Protein AF-A0A7S0HHD5-F1 (afdb_monomer)

Sequence (197 aa):
RNPGAMACLAFVLGWSPALVPVEAPPLLSSPVFSLATLGADGRTSMNMLTYATPISVRPERLWAISLFRDTQSHANWQRRGTGVLQQLSAEHAPLTSALGGTSSADEGVDKAAACAVLGWEWSEGGECGEEQLLPGCLTYVRLVQQGELIDAGGHEVAICKLERTFGQAEADEPAARGLALSTAELRRAGLITAAGR

Solvent-accessible surface area (backbone atoms only — not comparable to full-atom values): 11476 Å² total; per-residue (Å²): 142,87,86,84,85,80,79,80,79,77,81,77,77,79,83,71,80,82,86,71,93,71,91,73,76,85,90,72,72,39,62,32,29,36,37,26,15,48,41,98,85,69,46,62,37,64,34,53,36,64,53,65,46,82,76,36,77,68,97,54,40,28,32,40,37,58,34,52,62,92,27,47,45,33,58,20,29,77,75,66,39,41,35,37,42,27,33,30,28,54,87,52,60,79,47,46,59,55,27,59,68,60,34,71,70,43,89,94,46,54,52,60,62,52,32,36,78,74,75,48,52,63,39,80,28,71,94,71,40,91,32,50,33,68,72,84,37,47,31,40,33,28,36,38,55,49,84,69,74,39,85,61,79,76,26,33,35,38,39,21,38,59,76,48,78,48,60,50,96,60,46,82,40,77,72,44,64,76,39,51,22,33,48,52,55,36,39,76,70,67,74,33,55,97,90,44,122

Nearest PDB structures (foldseek):
  2r6v-assembly1_A  TM=8.473E-01  e=5.609E-09  Pyrococcus horikoshii OT3
  3e4v-assembly1_B  TM=8.272E-01  e=4.466E-09  Methylobacillus flagellatus KT
  3bnk-assembly1_A  TM=8.325E-01  e=8.846E-09  Methanosarcina acetivorans
  3zoe-assembly1_A  TM=8.425E-01  e=1.655E-08  Thermus thermophilus HB27
  8ct0-assembly4_D  TM=7.556E-01  e=3.174E-09  Kitasatospora aureofaciens

Structure (mmCIF, N/CA/C/O backbone):
data_AF-A0A7S0HHD5-F1
#
_entry.id   AF-A0A7S0HHD5-F1
#
loop_
_atom_site.group_PDB
_atom_site.id
_atom_site.type_symbol
_atom_site.label_atom_id
_atom_site.label_alt_id
_atom_site.label_comp_id
_atom_site.label_asym_id
_atom_site.label_entity_id
_atom_site.label_seq_id
_atom_site.pdbx_PDB_ins_code
_atom_site.Cartn_x
_atom_site.Cartn_y
_atom_site.Cartn_z
_atom_site.occupancy
_atom_site.B_iso_or_equiv
_atom_site.auth_seq_id
_atom_site.auth_comp_id
_atom_site.auth_asym_id
_atom_site.auth_atom_id
_atom_site.pdbx_PDB_model_num
ATOM 1 N N . ARG A 1 1 ? -22.878 17.103 -74.731 1.00 45.09 1 ARG A N 1
ATOM 2 C CA . ARG A 1 1 ? -22.416 17.709 -73.460 1.00 45.09 1 ARG A CA 1
ATOM 3 C C . ARG A 1 1 ? -23.205 17.080 -72.321 1.00 45.09 1 ARG A C 1
ATOM 5 O O . ARG A 1 1 ? -24.357 17.443 -72.166 1.00 45.09 1 ARG A O 1
ATOM 12 N N . ASN A 1 2 ? -22.613 16.131 -71.594 1.00 37.69 2 ASN A N 1
ATOM 13 C CA . ASN A 1 2 ? -22.848 15.971 -70.156 1.00 37.69 2 ASN A CA 1
ATOM 14 C C . ASN A 1 2 ? -21.735 15.085 -69.563 1.00 37.69 2 ASN A C 1
ATOM 16 O O . ASN A 1 2 ? -21.816 13.864 -69.679 1.00 37.69 2 ASN A O 1
ATOM 20 N N . PRO A 1 3 ? -20.648 15.662 -69.021 1.00 43.84 3 PRO A N 1
ATOM 21 C CA . PRO A 1 3 ? -19.682 14.919 -68.229 1.00 43.84 3 PRO A CA 1
ATOM 22 C C . PRO A 1 3 ? -19.934 15.152 -66.731 1.00 43.84 3 PRO A C 1
ATOM 24 O O . PRO A 1 3 ? -20.229 16.270 -66.320 1.00 43.84 3 PRO A O 1
ATOM 27 N N . GLY A 1 4 ? -19.737 14.118 -65.913 1.00 43.12 4 GLY A N 1
ATOM 28 C CA . GLY A 1 4 ? -19.392 14.314 -64.502 1.00 43.12 4 GLY A CA 1
ATOM 29 C C . GLY A 1 4 ? -20.442 13.905 -63.473 1.00 43.12 4 GLY A C 1
ATOM 30 O O . GLY A 1 4 ? -20.892 14.734 -62.694 1.00 43.12 4 GLY A O 1
ATOM 31 N N . ALA A 1 5 ? -20.737 12.609 -63.382 1.00 43.84 5 ALA A N 1
ATOM 32 C CA . ALA A 1 5 ? -21.000 11.993 -62.083 1.00 43.84 5 ALA A CA 1
ATOM 33 C C . ALA A 1 5 ? -19.743 11.193 -61.715 1.00 43.84 5 ALA A C 1
ATOM 35 O O . ALA A 1 5 ? -19.558 10.055 -62.142 1.00 43.84 5 ALA A O 1
ATOM 36 N N . MET A 1 6 ? -18.819 11.850 -61.015 1.00 45.78 6 MET A N 1
ATOM 37 C CA . MET A 1 6 ? -17.606 11.233 -60.487 1.00 45.78 6 MET A CA 1
ATOM 38 C C . MET A 1 6 ? -18.010 10.437 -59.241 1.00 45.78 6 MET A C 1
ATOM 40 O O . MET A 1 6 ? -18.272 11.009 -58.185 1.00 45.78 6 MET A O 1
ATOM 44 N N . ALA A 1 7 ? -18.129 9.117 -59.374 1.00 48.84 7 ALA A N 1
ATOM 45 C CA . ALA A 1 7 ? -18.298 8.235 -58.230 1.00 48.84 7 ALA A CA 1
ATOM 46 C C . ALA A 1 7 ? -16.950 8.119 -57.504 1.00 48.84 7 ALA A C 1
ATOM 48 O O . ALA A 1 7 ? -16.046 7.417 -57.956 1.00 48.84 7 ALA A O 1
ATOM 49 N N . CYS A 1 8 ? -16.808 8.823 -56.380 1.00 43.59 8 CYS A N 1
ATOM 50 C CA . CYS A 1 8 ? -15.772 8.534 -55.395 1.00 43.59 8 CYS A CA 1
ATOM 51 C C . CYS A 1 8 ? -16.062 7.161 -54.775 1.00 43.59 8 CYS A C 1
ATOM 53 O O . CYS A 1 8 ? -16.833 7.056 -53.823 1.00 43.59 8 CYS A O 1
ATOM 55 N N . LEU A 1 9 ? -15.446 6.102 -55.308 1.00 46.75 9 LEU A N 1
ATOM 56 C CA . LEU A 1 9 ? -15.301 4.850 -54.571 1.00 46.75 9 LEU A CA 1
ATOM 57 C C . LEU A 1 9 ? -14.240 5.063 -53.487 1.00 46.75 9 LEU A C 1
ATOM 59 O O . LEU A 1 9 ? -13.040 4.946 -53.730 1.00 46.75 9 LEU A O 1
ATOM 63 N N . ALA A 1 10 ? -14.689 5.388 -52.278 1.00 53.78 10 ALA A N 1
ATOM 64 C CA . ALA A 1 10 ? -13.870 5.225 -51.091 1.00 53.78 10 ALA A CA 1
ATOM 65 C C . ALA A 1 10 ? -13.734 3.719 -50.817 1.00 53.78 10 ALA A C 1
ATOM 67 O O . ALA A 1 10 ? -14.681 3.068 -50.375 1.00 53.78 10 ALA A O 1
ATOM 68 N N . PHE A 1 11 ? -12.561 3.156 -51.106 1.00 48.22 11 PHE A N 1
ATOM 69 C CA . PHE A 1 11 ? -12.176 1.840 -50.606 1.00 48.22 11 PHE A CA 1
ATOM 70 C C . PHE A 1 11 ? -12.026 1.938 -49.085 1.00 48.22 11 PHE A C 1
ATOM 72 O O . PHE A 1 11 ? -10.988 2.350 -48.571 1.00 48.22 11 PHE A O 1
ATOM 79 N N . VAL A 1 12 ? -13.074 1.563 -48.353 1.00 58.75 12 VAL A N 1
ATOM 80 C CA . VAL A 1 12 ? -12.949 1.217 -46.938 1.00 58.75 12 VAL A CA 1
ATOM 81 C C . VAL A 1 12 ? -12.287 -0.156 -46.907 1.00 58.75 12 VAL A C 1
ATOM 83 O O . VAL A 1 12 ? -12.956 -1.185 -46.983 1.00 58.75 12 VAL A O 1
ATOM 86 N N . LEU A 1 13 ? -10.953 -0.180 -46.887 1.00 56.44 13 LEU A N 1
ATOM 87 C CA . LEU A 1 13 ? -10.211 -1.392 -46.560 1.00 56.44 13 LEU A CA 1
ATOM 88 C C . LEU A 1 13 ? -10.604 -1.770 -45.131 1.00 56.44 13 LEU A C 1
ATOM 90 O O . LEU A 1 13 ? -10.219 -1.102 -44.173 1.00 56.44 13 LEU A O 1
ATOM 94 N N . GLY A 1 14 ? -11.455 -2.791 -45.020 1.00 55.72 14 GLY A N 1
ATOM 95 C CA . GLY A 1 14 ? -11.954 -3.314 -43.758 1.00 55.72 14 GLY A CA 1
ATOM 96 C C . GLY A 1 14 ? -10.789 -3.763 -42.892 1.00 55.72 14 GLY A C 1
ATOM 97 O O . GLY A 1 14 ? -10.195 -4.815 -43.121 1.00 55.72 14 GLY A O 1
ATOM 98 N N . TRP A 1 15 ? -10.448 -2.948 -41.901 1.00 62.56 15 TRP A N 1
ATOM 99 C CA . TRP A 1 15 ? -9.501 -3.324 -40.871 1.00 62.56 15 TRP A CA 1
ATOM 100 C C . TRP A 1 15 ? -10.227 -4.261 -39.903 1.00 62.56 15 TRP A C 1
ATOM 102 O O . TRP A 1 15 ? -10.866 -3.823 -38.952 1.00 62.56 15 TRP A O 1
ATOM 112 N N . SER A 1 16 ? -10.193 -5.562 -40.187 1.00 63.06 16 SER A N 1
ATOM 113 C CA . SER A 1 16 ? -10.541 -6.588 -39.204 1.00 63.06 16 SER A CA 1
ATOM 114 C C . SER A 1 16 ? -9.245 -7.081 -38.572 1.00 63.06 16 SER A C 1
ATOM 116 O O . SER A 1 16 ? -8.527 -7.851 -39.214 1.00 63.06 16 SER A O 1
ATOM 118 N N . PRO A 1 17 ? -8.892 -6.646 -37.349 1.00 77.94 17 PRO A N 1
ATOM 119 C CA . PRO A 1 17 ? -7.767 -7.246 -36.656 1.00 77.94 17 PRO A CA 1
ATOM 120 C C . PRO A 1 17 ? -8.113 -8.711 -36.372 1.00 77.94 17 PRO A C 1
ATOM 122 O O . PRO A 1 17 ? -9.102 -9.009 -35.701 1.00 77.94 17 PRO A O 1
ATOM 125 N N . ALA A 1 18 ? -7.316 -9.632 -36.913 1.00 84.12 18 ALA A N 1
ATOM 126 C CA . ALA A 1 18 ? -7.383 -11.031 -36.523 1.00 84.12 18 ALA A CA 1
ATOM 127 C C . ALA A 1 18 ? -6.985 -11.122 -35.043 1.00 84.12 18 ALA A C 1
ATOM 129 O O . ALA A 1 18 ? -5.830 -10.889 -34.689 1.00 84.12 18 ALA A O 1
ATOM 130 N N . LEU A 1 19 ? -7.959 -11.394 -34.175 1.00 88.56 19 LEU A N 1
ATOM 131 C CA . LEU A 1 19 ? -7.712 -11.597 -32.753 1.00 88.56 19 LEU A CA 1
ATOM 132 C C . LEU A 1 19 ? -7.035 -12.957 -32.574 1.00 88.56 19 LEU A C 1
ATOM 134 O O . LEU A 1 19 ? -7.589 -13.983 -32.968 1.00 88.56 19 LEU A O 1
ATOM 138 N N . VAL A 1 20 ? -5.840 -12.956 -31.990 1.00 89.44 20 VAL A N 1
ATOM 139 C CA . VAL A 1 20 ? -5.106 -14.177 -31.646 1.00 89.44 20 VAL A CA 1
ATOM 140 C C . VAL A 1 20 ? -5.121 -14.367 -30.129 1.00 89.44 20 VAL A C 1
ATOM 142 O O . VA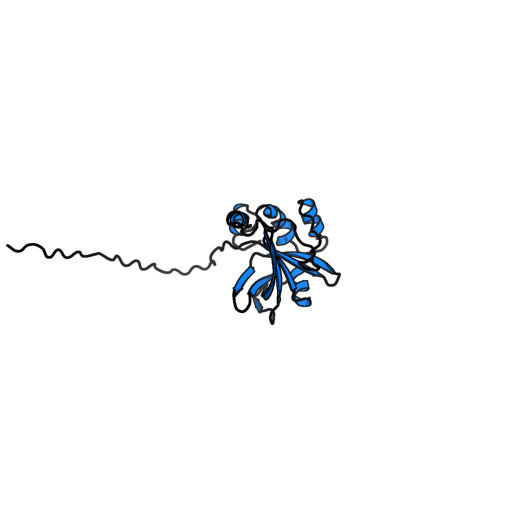L A 1 20 ? -4.976 -13.381 -29.401 1.00 89.44 20 VAL A O 1
ATOM 145 N N . PRO A 1 21 ? -5.302 -15.601 -29.627 1.00 88.19 21 PRO A N 1
ATOM 146 C CA . PRO A 1 21 ? -5.147 -15.878 -28.207 1.00 88.19 21 PRO A CA 1
ATOM 147 C C . PRO A 1 21 ? -3.733 -15.526 -27.739 1.00 88.19 21 PRO A C 1
ATOM 149 O O . PRO A 1 21 ? -2.750 -15.862 -28.400 1.00 88.19 21 PRO A O 1
ATOM 152 N N . VAL A 1 22 ? -3.640 -14.872 -26.585 1.00 88.50 22 VAL A N 1
ATOM 153 C CA . VAL A 1 22 ? -2.384 -14.642 -25.868 1.00 88.50 22 VAL A CA 1
ATOM 154 C C . VAL A 1 22 ? -2.527 -15.228 -24.469 1.00 88.50 22 VAL A C 1
ATOM 156 O O . VAL A 1 22 ? -3.545 -15.019 -23.815 1.00 88.50 22 VAL A O 1
ATOM 159 N N . GLU A 1 23 ? -1.532 -15.994 -24.025 1.00 85.00 23 GLU A N 1
ATOM 160 C CA . GLU A 1 23 ? -1.549 -16.612 -22.690 1.00 85.00 23 GLU A CA 1
ATOM 161 C C . GLU A 1 23 ? -1.117 -15.632 -21.595 1.00 85.00 23 GLU A C 1
ATOM 163 O O . GLU A 1 23 ? -1.611 -15.687 -20.471 1.00 85.00 23 GLU A O 1
ATOM 168 N N . ALA A 1 24 ? -0.196 -14.719 -21.917 1.00 84.19 24 ALA A N 1
ATOM 169 C CA . ALA A 1 24 ? 0.330 -13.770 -20.949 1.00 84.19 24 ALA A CA 1
ATOM 170 C C . ALA A 1 24 ? -0.670 -12.625 -20.699 1.00 84.19 24 ALA A C 1
ATOM 172 O O . ALA A 1 24 ? -1.140 -12.006 -21.661 1.00 84.19 24 ALA A O 1
ATOM 173 N N . PRO A 1 25 ? -0.964 -12.286 -19.429 1.00 84.19 25 PRO A N 1
ATOM 174 C CA . PRO A 1 25 ? -1.767 -11.114 -19.118 1.00 84.19 25 PRO A CA 1
ATOM 175 C C . PRO A 1 25 ? -1.039 -9.829 -19.550 1.00 84.19 25 PRO A C 1
ATOM 177 O O . PRO A 1 25 ? 0.195 -9.795 -19.614 1.00 84.19 25 PRO A O 1
ATOM 180 N N . PRO A 1 26 ? -1.777 -8.741 -19.827 1.00 87.00 26 PRO A N 1
ATOM 181 C CA . PRO A 1 26 ? -1.163 -7.471 -20.183 1.00 87.00 26 PRO A CA 1
ATOM 182 C C . PRO A 1 26 ? -0.312 -6.929 -19.028 1.00 87.00 26 PRO A C 1
ATOM 184 O O . PRO A 1 26 ? -0.719 -6.941 -17.865 1.00 87.00 26 PRO A O 1
ATOM 187 N N . LEU A 1 27 ? 0.861 -6.384 -19.356 1.00 87.25 27 LEU A N 1
ATOM 188 C CA . LEU A 1 27 ? 1.712 -5.711 -18.379 1.00 87.25 27 LEU A CA 1
ATOM 189 C C . LEU A 1 27 ? 1.137 -4.335 -18.035 1.00 87.25 27 LEU A C 1
ATOM 191 O O . LEU A 1 27 ? 1.267 -3.380 -18.799 1.00 87.25 27 LEU A O 1
ATOM 195 N N . LEU A 1 28 ? 0.531 -4.226 -16.855 1.00 87.94 28 LEU A N 1
ATOM 196 C CA . LEU A 1 28 ? -0.021 -2.970 -16.349 1.00 87.94 28 LEU A CA 1
ATOM 197 C C . LEU A 1 28 ? 1.071 -2.066 -15.765 1.00 87.94 28 LEU A C 1
ATOM 199 O O . LEU A 1 28 ? 2.088 -2.551 -15.260 1.00 87.94 28 LEU A O 1
ATOM 203 N N . SER A 1 29 ? 0.848 -0.752 -15.833 1.00 91.56 29 SER A N 1
ATOM 204 C CA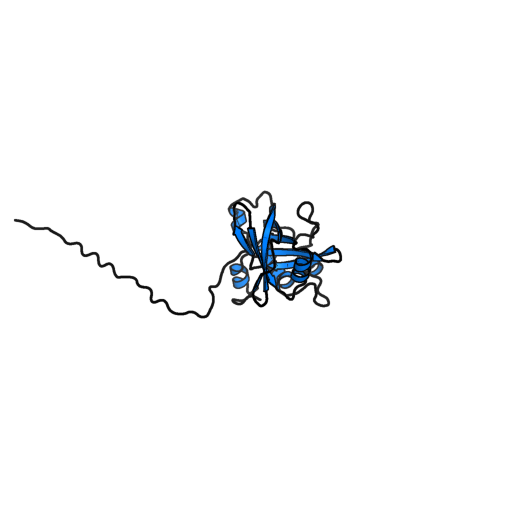 . SER A 1 29 ? 1.631 0.267 -15.127 1.00 91.56 29 SER A CA 1
ATOM 205 C C . SER A 1 29 ? 0.768 0.902 -14.040 1.00 91.56 29 SER A C 1
ATOM 207 O O . SER A 1 29 ? 0.132 1.930 -14.261 1.00 91.56 29 SER A O 1
ATOM 209 N N . SER A 1 30 ? 0.731 0.261 -12.877 1.00 92.25 30 SER A N 1
ATOM 210 C CA . SER A 1 30 ? 0.001 0.742 -11.701 1.00 92.25 30 SER A CA 1
ATOM 211 C C . SER A 1 30 ? 0.892 1.599 -10.795 1.00 92.25 30 SER A C 1
ATOM 213 O O . SER A 1 30 ? 2.099 1.319 -10.730 1.00 92.25 30 SER A O 1
ATOM 215 N N . PRO A 1 31 ? 0.321 2.585 -10.073 1.00 94.00 31 PRO A N 1
ATOM 216 C CA . PRO A 1 31 ? 0.998 3.240 -8.960 1.00 94.00 31 PRO A CA 1
ATOM 217 C C . PRO A 1 31 ? 1.402 2.229 -7.885 1.00 94.00 31 PRO A C 1
ATOM 219 O O . PRO A 1 31 ? 0.759 1.190 -7.714 1.00 94.00 31 PRO A O 1
ATOM 222 N N . VAL A 1 32 ? 2.471 2.546 -7.168 1.00 95.94 32 VAL A N 1
ATOM 223 C CA . VAL A 1 32 ? 3.022 1.720 -6.099 1.00 95.94 32 VAL A CA 1
ATOM 224 C C . VAL A 1 32 ? 2.702 2.360 -4.754 1.00 95.94 32 VAL A C 1
ATOM 226 O O . VAL A 1 32 ? 2.858 3.566 -4.566 1.00 95.94 32 VAL A O 1
ATOM 229 N N . PHE A 1 33 ? 2.256 1.539 -3.814 1.00 97.44 33 PHE A N 1
ATOM 230 C CA . PHE A 1 33 ? 1.872 1.964 -2.479 1.00 97.44 33 PHE A CA 1
ATOM 231 C C . PHE A 1 33 ? 2.671 1.212 -1.415 1.00 97.44 33 PHE A C 1
ATOM 233 O O . PHE A 1 33 ? 3.182 0.124 -1.662 1.00 97.44 33 PHE A O 1
ATOM 240 N N . SER A 1 34 ? 2.728 1.767 -0.210 1.00 97.69 34 SER A N 1
ATOM 241 C CA . SER A 1 34 ? 3.007 1.033 1.023 1.00 97.69 34 SER A CA 1
ATOM 242 C C . SER A 1 34 ? 1.715 0.919 1.831 1.00 97.69 34 SER A C 1
ATOM 244 O O . SER A 1 34 ? 0.966 1.887 1.929 1.00 97.69 34 SER A O 1
ATOM 246 N N . LEU A 1 35 ? 1.432 -0.240 2.416 1.00 98.31 35 LEU A N 1
ATOM 247 C CA . LEU A 1 35 ? 0.300 -0.449 3.311 1.00 98.31 35 LEU A CA 1
ATOM 248 C C . LEU A 1 35 ? 0.800 -0.578 4.749 1.00 98.31 35 LEU A C 1
ATOM 250 O O . LEU A 1 35 ? 1.386 -1.601 5.100 1.00 98.31 35 LEU A O 1
ATOM 254 N N . ALA A 1 36 ? 0.538 0.434 5.574 1.00 98.31 36 ALA A N 1
ATOM 255 C CA . ALA A 1 36 ? 0.783 0.385 7.008 1.00 98.31 36 ALA A CA 1
ATOM 256 C C . ALA A 1 36 ? -0.398 -0.275 7.731 1.00 98.31 36 ALA A C 1
ATOM 258 O O . ALA A 1 36 ? -1.560 0.061 7.496 1.00 98.31 36 ALA A O 1
ATOM 259 N N . THR A 1 37 ? -0.091 -1.225 8.610 1.00 9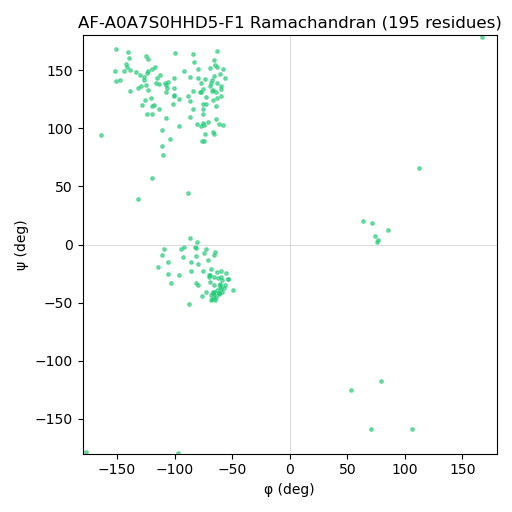8.19 37 THR A N 1
ATOM 260 C CA . THR A 1 37 ? -1.069 -1.987 9.399 1.00 98.19 37 THR A CA 1
ATOM 261 C C . THR A 1 37 ? -0.575 -2.162 10.828 1.00 98.19 37 THR A C 1
ATOM 263 O O . THR A 1 37 ? 0.633 -2.259 11.054 1.00 98.19 37 THR A O 1
ATOM 266 N N . LEU A 1 38 ? -1.499 -2.260 11.785 1.00 97.38 38 LEU A N 1
ATOM 267 C CA . LEU A 1 38 ? -1.157 -2.362 13.202 1.00 97.38 38 LEU A CA 1
ATOM 268 C C . LEU A 1 38 ? -1.239 -3.796 13.738 1.00 97.38 38 LEU A C 1
ATOM 270 O O . LEU A 1 38 ? -2.277 -4.460 13.627 1.00 97.38 38 LEU A O 1
ATOM 274 N N . GLY A 1 39 ? -0.153 -4.237 14.372 1.00 95.06 39 GLY A N 1
ATOM 275 C CA . GLY A 1 39 ? 0.005 -5.485 15.115 1.00 95.06 39 GLY A CA 1
ATOM 276 C C . GLY A 1 39 ? -0.899 -5.609 16.346 1.00 95.06 39 GLY A C 1
ATOM 277 O O . GLY A 1 39 ? -1.519 -4.644 16.798 1.00 95.06 39 GLY A O 1
ATOM 278 N N . ALA A 1 40 ? -1.009 -6.824 16.895 1.00 92.75 40 ALA A N 1
ATOM 279 C CA . ALA A 1 40 ? -1.698 -7.047 18.175 1.00 92.75 40 ALA A CA 1
ATOM 280 C C . ALA A 1 40 ? -0.891 -6.463 19.345 1.00 92.75 40 ALA A C 1
ATOM 282 O O . ALA A 1 40 ? -1.453 -6.077 20.361 1.00 92.75 40 ALA A O 1
ATOM 283 N N . ASP A 1 41 ? 0.420 -6.373 19.154 1.00 92.88 41 ASP A N 1
ATOM 284 C CA . ASP A 1 41 ? 1.404 -5.743 20.027 1.00 92.88 41 ASP A CA 1
ATOM 285 C C . ASP A 1 41 ? 1.467 -4.212 19.870 1.00 92.88 41 ASP A C 1
ATOM 287 O O . ASP A 1 41 ? 2.303 -3.570 20.499 1.00 92.88 41 ASP A O 1
ATOM 291 N N . GLY A 1 42 ? 0.618 -3.623 19.020 1.00 93.69 42 GLY A N 1
ATOM 292 C CA . GLY A 1 42 ? 0.629 -2.189 18.730 1.00 93.69 42 GLY A CA 1
ATOM 293 C C . GLY A 1 42 ? 1.796 -1.735 17.849 1.00 93.69 42 GLY A C 1
ATOM 294 O O . GLY A 1 42 ? 1.960 -0.536 17.648 1.00 93.69 42 GLY A O 1
ATOM 295 N N . ARG A 1 43 ? 2.605 -2.651 17.298 1.00 95.19 43 ARG A N 1
ATOM 296 C CA . ARG A 1 43 ? 3.690 -2.289 16.377 1.00 95.19 43 ARG A CA 1
ATOM 297 C C . ARG A 1 43 ? 3.185 -2.208 14.945 1.00 95.19 43 ARG A C 1
ATOM 299 O O . ARG A 1 43 ? 2.336 -2.990 14.517 1.00 95.19 43 ARG A O 1
ATOM 306 N N . THR A 1 44 ? 3.727 -1.264 14.186 1.00 97.44 44 THR A N 1
ATOM 307 C CA . THR A 1 44 ? 3.383 -1.105 12.770 1.00 97.44 44 THR A CA 1
ATOM 308 C C . THR A 1 44 ? 4.135 -2.121 11.916 1.00 97.44 44 THR A C 1
ATOM 310 O O . THR A 1 44 ? 5.299 -2.419 12.163 1.00 97.44 44 THR A O 1
ATOM 313 N N . SER A 1 45 ? 3.477 -2.635 10.880 1.00 96.62 45 SER A N 1
ATOM 314 C CA . SER A 1 45 ? 4.111 -3.369 9.783 1.00 96.62 45 SER A CA 1
ATOM 315 C C . SER A 1 45 ? 3.716 -2.739 8.451 1.00 96.62 45 SER A C 1
ATOM 317 O O . SER A 1 45 ? 2.559 -2.339 8.278 1.00 96.62 45 SER A O 1
ATOM 319 N N . MET A 1 46 ? 4.669 -2.669 7.517 1.00 96.62 46 MET A N 1
ATOM 320 C CA . MET A 1 46 ? 4.480 -2.100 6.184 1.00 96.62 46 MET A CA 1
ATOM 321 C C . MET A 1 46 ? 4.852 -3.086 5.080 1.00 96.62 46 MET A C 1
ATOM 323 O O . MET A 1 46 ? 5.910 -3.720 5.134 1.00 96.62 46 MET A O 1
ATOM 327 N N . ASN A 1 47 ? 4.019 -3.139 4.042 1.00 95.44 47 ASN A N 1
ATOM 328 C CA . ASN A 1 47 ? 4.274 -3.897 2.819 1.00 95.44 47 ASN A CA 1
ATOM 329 C C . ASN A 1 47 ? 4.067 -3.047 1.572 1.00 95.44 47 ASN A C 1
ATOM 331 O O . ASN A 1 47 ? 3.147 -2.236 1.512 1.00 95.44 47 ASN A O 1
ATOM 335 N N . MET A 1 48 ? 4.874 -3.303 0.547 1.00 95.12 48 MET A N 1
ATOM 336 C CA . MET A 1 48 ? 4.640 -2.769 -0.789 1.00 95.12 48 MET A CA 1
ATOM 337 C C . MET A 1 48 ? 3.363 -3.370 -1.388 1.00 95.12 48 MET A C 1
ATOM 339 O O . MET A 1 48 ? 3.196 -4.588 -1.389 1.00 95.12 48 MET A O 1
ATOM 343 N N . LEU A 1 49 ? 2.502 -2.531 -1.959 1.00 94.69 49 LEU A N 1
ATOM 344 C CA . LEU A 1 49 ? 1.287 -2.928 -2.657 1.00 94.69 49 LEU A CA 1
ATOM 345 C C . LEU A 1 49 ? 1.260 -2.338 -4.068 1.00 94.69 49 LEU A C 1
ATOM 347 O O . LEU A 1 49 ? 1.342 -1.127 -4.257 1.00 94.69 49 LEU A O 1
ATOM 351 N N . THR A 1 50 ? 1.105 -3.199 -5.068 1.00 93.62 50 THR A N 1
ATOM 352 C CA . THR A 1 50 ? 0.966 -2.810 -6.487 1.00 93.62 50 THR A CA 1
ATOM 353 C C . THR A 1 50 ? -0.436 -3.085 -7.034 1.00 93.62 50 THR A C 1
ATOM 355 O O . THR A 1 50 ? -0.786 -2.645 -8.130 1.00 93.62 50 THR A O 1
ATOM 358 N N . TYR A 1 51 ? -1.257 -3.786 -6.250 1.00 94.19 51 TYR A N 1
ATOM 359 C CA . TYR A 1 51 ? -2.652 -4.100 -6.531 1.00 94.19 51 TYR A CA 1
ATOM 360 C C . TYR A 1 51 ? -3.547 -3.314 -5.572 1.00 94.19 51 TYR A C 1
ATOM 362 O O . TYR A 1 51 ? -4.054 -3.838 -4.581 1.00 94.19 51 TYR A O 1
ATOM 370 N N . ALA A 1 52 ? -3.700 -2.028 -5.874 1.00 96.38 52 ALA A N 1
ATOM 371 C CA . ALA A 1 52 ? -4.624 -1.123 -5.209 1.00 96.38 52 ALA A CA 1
ATOM 372 C C . ALA A 1 52 ? -5.281 -0.229 -6.261 1.00 96.38 52 ALA A C 1
ATOM 374 O O . ALA A 1 52 ? -4.595 0.325 -7.122 1.00 96.38 52 ALA A O 1
ATOM 375 N N . THR A 1 53 ? -6.605 -0.096 -6.219 1.00 95.88 53 THR A N 1
ATOM 376 C CA . THR A 1 53 ? -7.327 0.722 -7.196 1.00 95.88 53 THR A CA 1
ATOM 377 C C . THR A 1 53 ? -8.614 1.310 -6.614 1.00 95.88 53 THR A C 1
ATOM 379 O O . THR A 1 53 ? -9.310 0.620 -5.862 1.00 95.88 53 THR A O 1
ATOM 382 N N . PRO A 1 54 ? -8.967 2.567 -6.938 1.00 95.31 54 PRO A N 1
ATOM 383 C CA . PRO A 1 54 ? -10.296 3.088 -6.652 1.00 95.31 54 PRO A CA 1
ATOM 384 C C . PRO A 1 54 ? -11.337 2.365 -7.520 1.00 95.31 54 PRO A C 1
ATOM 386 O O . PRO A 1 54 ? -11.175 2.255 -8.732 1.00 95.31 54 PRO A O 1
ATOM 389 N N . ILE A 1 55 ? -12.431 1.908 -6.912 1.00 96.12 55 ILE A N 1
ATOM 390 C CA . ILE A 1 55 ? -13.516 1.188 -7.609 1.00 96.12 55 ILE A CA 1
ATOM 391 C C . ILE A 1 55 ? -14.839 1.960 -7.616 1.00 96.12 55 ILE A C 1
ATOM 393 O O . ILE A 1 55 ? -15.714 1.683 -8.430 1.00 96.12 55 ILE A O 1
ATOM 397 N N . SER A 1 56 ? -14.998 2.937 -6.720 1.00 95.12 56 SER A N 1
ATOM 398 C CA . SER A 1 56 ? -16.162 3.823 -6.686 1.00 95.12 56 SER A CA 1
ATOM 399 C C . SER A 1 56 ? -15.764 5.205 -6.191 1.00 95.12 56 SER A C 1
ATOM 401 O O . SER A 1 56 ? -14.963 5.338 -5.267 1.00 95.12 56 SER A O 1
ATOM 403 N N . VAL A 1 57 ? -16.356 6.239 -6.791 1.00 89.81 57 VAL A N 1
ATOM 404 C CA . VAL A 1 57 ? -16.184 7.639 -6.373 1.00 89.81 57 VAL A CA 1
ATOM 405 C C . VAL A 1 57 ? -17.404 8.137 -5.589 1.00 89.81 57 VAL A C 1
ATOM 407 O O . VAL A 1 57 ? -17.250 8.961 -4.686 1.00 89.81 57 VAL A O 1
ATOM 410 N N . ARG A 1 58 ? -18.615 7.659 -5.924 1.00 86.75 58 ARG A N 1
ATOM 411 C CA . ARG A 1 58 ? -19.897 8.015 -5.285 1.00 86.75 58 ARG A CA 1
ATOM 412 C C . ARG A 1 58 ? -20.900 6.850 -5.396 1.00 86.75 58 ARG A C 1
ATOM 414 O O . ARG A 1 58 ? -20.859 6.155 -6.407 1.00 86.75 58 ARG A O 1
ATOM 421 N N . PRO A 1 59 ? -21.833 6.672 -4.437 1.00 85.38 59 PRO A N 1
ATOM 422 C CA . PRO A 1 59 ? -22.024 7.486 -3.228 1.00 85.38 59 PRO A CA 1
ATOM 423 C C . PRO A 1 59 ? -20.903 7.297 -2.201 1.00 85.38 59 PRO A C 1
ATOM 425 O O . PRO A 1 59 ? -20.563 8.239 -1.491 1.00 85.38 59 PRO A O 1
ATOM 428 N N . GLU A 1 60 ? -20.265 6.129 -2.195 1.00 91.00 60 GLU A N 1
ATOM 429 C CA . GLU A 1 60 ? -19.116 5.835 -1.347 1.00 91.00 60 GLU A CA 1
ATOM 430 C C . GLU A 1 60 ? -17.825 5.828 -2.162 1.00 91.00 60 GLU A C 1
ATOM 432 O O . GLU A 1 60 ? -17.782 5.322 -3.287 1.00 91.00 60 GLU A O 1
ATOM 437 N N . ARG A 1 61 ? -16.765 6.393 -1.579 1.00 95.56 61 ARG A N 1
ATOM 438 C CA . ARG A 1 61 ? -15.410 6.286 -2.118 1.00 95.56 61 ARG A CA 1
ATOM 439 C C . ARG A 1 61 ? -14.849 4.936 -1.702 1.00 95.56 61 ARG A C 1
ATOM 441 O O . ARG A 1 61 ? -14.494 4.763 -0.537 1.00 95.56 61 ARG A O 1
ATOM 448 N N . LEU A 1 62 ? -14.810 3.995 -2.637 1.00 97.81 62 LEU A N 1
ATOM 449 C CA . LEU A 1 62 ? -14.355 2.634 -2.385 1.00 97.81 62 LEU A CA 1
ATOM 450 C C . LEU A 1 62 ? -13.048 2.356 -3.113 1.00 97.81 62 LEU A C 1
ATOM 452 O O . LEU A 1 62 ? -12.831 2.816 -4.236 1.00 97.81 62 LEU A O 1
ATOM 456 N N . TRP A 1 63 ? -12.218 1.550 -2.472 1.00 98.06 63 TRP A N 1
ATOM 457 C CA . TRP A 1 63 ? -10.974 1.013 -2.996 1.00 98.06 63 TRP A CA 1
ATOM 458 C C . TRP A 1 63 ? -11.002 -0.507 -2.919 1.00 98.06 63 TRP A C 1
ATOM 460 O O . TRP A 1 63 ? -11.586 -1.069 -1.999 1.00 98.06 63 TRP A O 1
ATOM 470 N N . ALA A 1 64 ? -10.347 -1.161 -3.868 1.00 98.19 64 ALA A N 1
ATOM 471 C CA . ALA A 1 64 ? -9.979 -2.562 -3.759 1.00 98.19 64 ALA A CA 1
ATOM 472 C C . ALA A 1 64 ? -8.469 -2.647 -3.543 1.00 98.19 64 ALA A C 1
ATOM 474 O O . ALA A 1 64 ? -7.705 -2.009 -4.274 1.00 98.19 64 ALA A O 1
ATOM 475 N N . ILE A 1 65 ? -8.050 -3.430 -2.553 1.00 98.31 65 ILE A N 1
ATOM 476 C CA . ILE A 1 65 ? -6.642 -3.741 -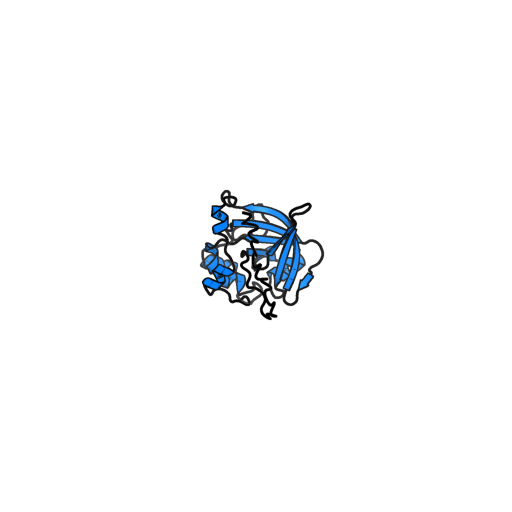2.300 1.00 98.31 65 ILE A CA 1
ATOM 477 C C . ILE A 1 65 ? -6.452 -5.254 -2.238 1.00 98.31 65 ILE A C 1
ATOM 479 O O . ILE A 1 65 ? -7.320 -5.972 -1.747 1.00 98.31 65 ILE A O 1
ATOM 483 N N . SER A 1 66 ? -5.320 -5.736 -2.737 1.00 96.88 66 SER A N 1
ATOM 484 C CA . SER A 1 66 ? -4.934 -7.143 -2.637 1.00 96.88 66 SER A CA 1
ATOM 485 C C . SER A 1 66 ? -3.932 -7.340 -1.508 1.00 96.88 66 SER A C 1
ATOM 487 O O . SER A 1 66 ? -2.966 -6.590 -1.410 1.00 96.88 66 SER A O 1
ATOM 489 N N . LEU A 1 67 ? -4.121 -8.365 -0.686 1.00 97.00 67 LEU A N 1
ATOM 490 C CA . LEU A 1 67 ? -3.289 -8.694 0.467 1.00 97.00 67 LEU A CA 1
ATOM 491 C C . LEU A 1 67 ? -2.664 -10.070 0.247 1.00 97.00 67 LEU A C 1
ATOM 493 O O . LEU A 1 67 ? -3.386 -11.049 0.080 1.00 97.00 67 LEU A O 1
ATOM 497 N N . PHE A 1 68 ? -1.333 -10.154 0.223 1.00 94.44 68 PHE A N 1
ATOM 498 C CA . PHE A 1 68 ? -0.644 -11.442 0.108 1.00 94.44 68 PHE A CA 1
ATOM 499 C C . PHE A 1 68 ? -0.751 -12.207 1.431 1.00 94.44 68 PHE A C 1
ATOM 501 O O . PHE A 1 68 ? -0.416 -11.650 2.481 1.00 94.44 68 PHE A O 1
ATOM 508 N N . ARG A 1 69 ? -1.230 -13.457 1.374 1.00 93.56 69 ARG A N 1
ATOM 509 C CA . ARG A 1 69 ? -1.611 -14.248 2.559 1.00 93.56 69 ARG A CA 1
ATOM 510 C C . ARG A 1 69 ? -0.446 -14.479 3.525 1.00 93.56 69 ARG A C 1
ATOM 512 O O . ARG A 1 69 ? -0.625 -14.389 4.734 1.00 93.56 69 ARG A O 1
ATOM 519 N N . ASP A 1 70 ? 0.762 -14.675 3.007 1.00 91.19 70 ASP A N 1
ATOM 520 C CA . ASP A 1 70 ? 1.935 -15.007 3.826 1.00 91.19 70 ASP A CA 1
ATOM 521 C C . ASP A 1 70 ? 2.661 -13.754 4.339 1.00 91.19 70 ASP A C 1
ATOM 523 O O . ASP A 1 70 ? 3.885 -13.637 4.283 1.00 91.19 70 ASP A O 1
ATOM 527 N N . THR A 1 71 ? 1.905 -12.762 4.822 1.00 94.06 71 THR A N 1
ATOM 528 C CA . THR A 1 71 ? 2.481 -11.507 5.316 1.00 94.06 71 THR A CA 1
ATOM 529 C C . THR A 1 71 ? 1.916 -11.058 6.652 1.00 94.06 71 THR A C 1
ATOM 531 O O . THR A 1 71 ? 0.733 -11.219 6.948 1.00 94.06 71 THR A O 1
ATOM 534 N N . GLN A 1 72 ? 2.752 -10.378 7.444 1.00 96.00 72 GLN A N 1
ATOM 535 C CA . GLN A 1 72 ? 2.302 -9.756 8.690 1.00 96.00 72 GLN A CA 1
ATOM 536 C C . GLN A 1 72 ? 1.203 -8.707 8.453 1.00 96.00 72 GLN A C 1
ATOM 538 O O . GLN A 1 72 ? 0.287 -8.588 9.268 1.00 96.00 72 GLN A O 1
ATOM 543 N N . SER A 1 73 ? 1.255 -7.966 7.338 1.00 96.50 73 SER A N 1
ATOM 544 C CA . SER A 1 73 ? 0.212 -6.998 6.985 1.00 96.50 73 SER A CA 1
ATOM 545 C C . SER A 1 73 ? -1.142 -7.663 6.749 1.00 96.50 73 SER A C 1
ATOM 547 O O . SER A 1 73 ? -2.153 -7.129 7.195 1.00 96.50 73 SER A O 1
ATOM 549 N N . HIS A 1 74 ? -1.176 -8.837 6.113 1.00 97.06 74 HIS A N 1
ATOM 550 C CA . HIS A 1 74 ? -2.406 -9.611 5.941 1.00 97.06 74 HIS A CA 1
ATOM 551 C C . HIS A 1 74 ? -2.962 -10.107 7.279 1.00 97.06 74 HIS A C 1
ATOM 553 O O . HIS A 1 74 ? -4.123 -9.834 7.580 1.00 97.06 74 HIS A O 1
ATOM 559 N N . ALA A 1 75 ? -2.128 -10.695 8.141 1.00 96.81 75 ALA A N 1
ATOM 560 C CA . ALA A 1 75 ? -2.551 -11.117 9.480 1.00 96.81 75 ALA A CA 1
ATOM 561 C C . ALA A 1 75 ? -3.066 -9.941 10.338 1.00 96.81 75 ALA A C 1
ATOM 563 O O . ALA A 1 75 ? -4.039 -10.066 11.086 1.00 96.81 75 ALA A O 1
ATOM 564 N N . ASN A 1 76 ? -2.437 -8.767 10.223 1.00 98.06 76 ASN A N 1
ATOM 565 C CA . ASN A 1 76 ? -2.900 -7.549 10.888 1.00 98.06 76 ASN A CA 1
ATOM 566 C C . ASN A 1 76 ? -4.249 -7.081 10.347 1.00 98.06 76 ASN A C 1
ATOM 568 O O . ASN A 1 76 ? -5.133 -6.707 11.123 1.00 98.06 76 ASN A O 1
ATOM 572 N N . TRP A 1 77 ? -4.404 -7.128 9.026 1.00 98.25 77 TRP A N 1
ATOM 573 C CA . TRP A 1 77 ? -5.622 -6.730 8.346 1.00 98.25 77 TRP A CA 1
ATOM 574 C C . TRP A 1 77 ? -6.793 -7.646 8.691 1.00 98.25 77 TRP A C 1
ATOM 576 O O . TRP A 1 77 ? -7.848 -7.142 9.051 1.00 98.25 77 TRP A O 1
ATOM 586 N N . GLN A 1 78 ? -6.615 -8.969 8.685 1.00 97.50 78 GLN A N 1
ATOM 587 C CA . GLN A 1 78 ? -7.669 -9.916 9.072 1.00 97.50 78 GLN A CA 1
ATOM 588 C C . GLN A 1 78 ? -8.216 -9.645 10.479 1.00 97.50 78 GLN A C 1
ATOM 590 O O . GLN A 1 78 ? -9.407 -9.804 10.730 1.00 97.50 78 GLN A O 1
ATOM 595 N N . ARG A 1 79 ? -7.357 -9.200 11.403 1.00 96.75 79 ARG A N 1
ATOM 596 C CA . ARG A 1 79 ? -7.763 -8.876 12.775 1.00 96.75 79 ARG A CA 1
ATOM 597 C C . ARG A 1 79 ? -8.496 -7.539 12.883 1.00 96.75 79 ARG A C 1
ATOM 599 O O . ARG A 1 79 ? -9.440 -7.438 13.661 1.00 96.75 79 ARG A O 1
ATOM 606 N N . ARG A 1 80 ? -8.002 -6.490 12.218 1.00 96.81 80 ARG A N 1
ATOM 607 C CA . ARG A 1 80 ? -8.471 -5.106 12.443 1.00 96.81 80 ARG A CA 1
ATOM 608 C C . ARG A 1 80 ? -9.366 -4.555 11.336 1.00 96.81 80 ARG A C 1
ATOM 610 O O . ARG A 1 80 ? -10.146 -3.651 11.603 1.00 96.81 80 ARG A O 1
ATOM 617 N N . GLY A 1 81 ? -9.243 -5.058 10.113 1.00 97.94 81 GLY A N 1
ATOM 618 C CA . GLY A 1 81 ? -9.952 -4.562 8.933 1.00 97.94 81 GLY A CA 1
ATOM 619 C C . GLY A 1 81 ? -9.580 -3.128 8.549 1.00 97.94 81 GLY A C 1
ATOM 620 O O . GLY A 1 81 ? -10.363 -2.460 7.878 1.00 97.94 81 GLY A O 1
ATOM 621 N N . THR A 1 82 ? -8.430 -2.619 9.000 1.00 98.06 82 THR A N 1
ATOM 622 C CA . THR A 1 82 ? -8.014 -1.229 8.778 1.00 98.06 82 THR A CA 1
ATOM 623 C C . THR A 1 82 ? -6.521 -1.105 8.517 1.00 98.06 82 THR A C 1
ATOM 625 O O . THR A 1 82 ? -5.723 -1.902 9.013 1.00 98.06 82 THR A O 1
ATOM 628 N N . GLY A 1 83 ? -6.146 -0.034 7.824 1.00 98.12 83 GLY A N 1
ATOM 629 C CA . GLY A 1 83 ? -4.759 0.389 7.668 1.00 98.12 83 GLY A CA 1
ATOM 630 C C . GLY A 1 83 ? -4.648 1.690 6.881 1.00 98.12 83 GLY A C 1
ATOM 631 O O . GLY A 1 83 ? -5.656 2.274 6.467 1.00 98.12 83 GLY A O 1
ATOM 632 N N . VAL A 1 84 ? -3.415 2.139 6.663 1.00 98.38 84 VAL A N 1
ATOM 633 C CA . VAL A 1 84 ? -3.114 3.349 5.890 1.00 98.38 84 VAL A CA 1
ATOM 634 C C . VAL A 1 84 ? -2.386 2.965 4.608 1.00 98.38 84 VAL A C 1
ATOM 636 O O . VAL A 1 84 ? -1.276 2.437 4.645 1.00 98.38 84 VAL A O 1
ATOM 639 N N . LEU A 1 85 ? -3.012 3.236 3.465 1.00 98.00 85 LEU A N 1
ATOM 640 C CA . LEU A 1 85 ? -2.409 3.082 2.147 1.00 98.00 85 LEU A CA 1
ATOM 641 C C . LEU A 1 85 ? -1.653 4.368 1.783 1.00 98.00 85 LEU A C 1
ATOM 643 O O . LEU A 1 85 ? -2.228 5.452 1.782 1.00 98.00 85 LEU A O 1
ATOM 647 N N . GLN A 1 86 ? -0.369 4.249 1.478 1.00 97.44 86 GLN A N 1
ATOM 648 C CA . GLN A 1 86 ? 0.569 5.360 1.334 1.00 97.44 86 GLN A CA 1
ATOM 649 C C . GLN A 1 86 ? 1.122 5.355 -0.090 1.00 97.44 86 GLN A C 1
ATOM 651 O O . GLN A 1 86 ? 1.812 4.415 -0.478 1.00 97.44 86 GLN A O 1
ATOM 656 N N . GLN A 1 87 ? 0.785 6.357 -0.899 1.00 96.31 87 GLN A N 1
ATOM 657 C CA . GLN A 1 87 ? 1.220 6.418 -2.294 1.00 96.31 87 GLN A CA 1
ATOM 658 C C . GLN A 1 87 ? 2.687 6.827 -2.374 1.00 96.31 87 GLN A C 1
ATOM 660 O O . GLN A 1 87 ? 3.047 7.943 -1.997 1.00 96.31 87 GLN A O 1
ATOM 665 N N . LEU A 1 88 ? 3.523 5.935 -2.900 1.00 95.81 88 LEU A N 1
ATOM 666 C CA . LEU A 1 88 ? 4.958 6.162 -2.966 1.00 95.81 88 LEU A CA 1
ATOM 667 C C . LEU A 1 88 ? 5.309 7.129 -4.098 1.00 95.81 88 LEU A C 1
ATOM 669 O O . LEU A 1 88 ? 4.782 7.039 -5.209 1.00 95.81 88 LEU A O 1
ATOM 673 N N . SER A 1 89 ? 6.239 8.037 -3.816 1.00 93.50 89 SER A N 1
ATOM 674 C CA . SER A 1 89 ? 6.951 8.811 -4.835 1.00 93.50 89 SER A CA 1
ATOM 675 C C . SER A 1 89 ? 8.151 8.029 -5.388 1.00 93.50 89 SER A C 1
ATOM 677 O O . SER A 1 89 ? 8.611 7.064 -4.769 1.00 93.50 89 SER A O 1
ATOM 679 N N . ALA A 1 90 ? 8.691 8.464 -6.527 1.00 92.56 90 ALA A N 1
ATOM 680 C CA . ALA A 1 90 ? 9.858 7.861 -7.174 1.00 92.56 90 ALA A CA 1
ATOM 681 C C . ALA A 1 90 ? 11.084 7.725 -6.247 1.00 92.56 90 ALA A C 1
ATOM 683 O O . ALA A 1 90 ? 11.860 6.778 -6.387 1.00 92.56 90 ALA A O 1
ATOM 684 N N . GLU A 1 91 ? 11.232 8.617 -5.265 1.00 93.06 91 GLU A N 1
ATOM 685 C CA . GLU A 1 91 ? 12.328 8.597 -4.287 1.00 93.06 91 GLU A CA 1
ATOM 686 C C . GLU A 1 91 ? 12.317 7.345 -3.396 1.00 93.06 91 GLU A C 1
ATOM 688 O O . GLU A 1 91 ? 13.364 6.916 -2.914 1.00 93.06 91 GLU A O 1
ATOM 693 N N . HIS A 1 92 ? 11.160 6.696 -3.242 1.00 95.62 92 HIS A N 1
ATOM 694 C CA . HIS A 1 92 ? 11.010 5.476 -2.449 1.00 95.62 92 HIS A CA 1
ATOM 695 C C . HIS A 1 92 ? 11.404 4.200 -3.199 1.00 95.62 92 HIS A C 1
ATOM 697 O O . HIS A 1 92 ? 11.357 3.120 -2.610 1.00 95.62 92 HIS A O 1
ATOM 703 N N . ALA A 1 93 ? 11.790 4.271 -4.479 1.00 94.88 93 ALA A N 1
ATOM 704 C CA . ALA A 1 93 ? 12.175 3.087 -5.253 1.00 94.88 93 ALA A CA 1
ATOM 705 C C . ALA A 1 93 ? 13.196 2.163 -4.536 1.00 94.88 93 ALA A C 1
ATOM 707 O O . ALA A 1 93 ? 13.006 0.939 -4.586 1.00 94.88 93 ALA A O 1
ATOM 708 N N . PRO A 1 94 ? 14.214 2.676 -3.804 1.00 94.06 94 PRO A N 1
ATOM 709 C CA . PRO A 1 94 ? 15.149 1.841 -3.043 1.00 94.06 94 PRO A CA 1
ATOM 710 C C . PRO A 1 94 ? 14.498 0.961 -1.964 1.00 94.06 94 PRO A C 1
ATOM 712 O O . PRO A 1 94 ? 15.050 -0.082 -1.623 1.00 94.06 94 PRO A O 1
ATOM 715 N N . LEU A 1 95 ? 13.308 1.315 -1.464 1.00 95.06 95 LEU A N 1
ATOM 716 C CA . LEU A 1 95 ? 12.585 0.546 -0.443 1.00 95.06 95 LEU A CA 1
ATOM 717 C C . LEU A 1 95 ? 11.973 -0.757 -0.978 1.00 95.06 95 LEU A C 1
ATOM 719 O O . LEU A 1 95 ? 11.417 -1.540 -0.208 1.00 95.06 95 LEU A O 1
ATOM 723 N N . THR A 1 96 ? 12.081 -1.027 -2.284 1.00 91.94 96 THR A N 1
ATOM 724 C CA . THR A 1 96 ? 11.503 -2.225 -2.912 1.00 91.94 96 THR A CA 1
ATOM 725 C C . THR A 1 96 ? 11.992 -3.530 -2.304 1.00 91.94 96 THR A C 1
ATOM 727 O O . THR A 1 96 ? 11.201 -4.457 -2.130 1.00 91.94 96 THR A O 1
ATOM 730 N N . SER A 1 97 ? 13.264 -3.601 -1.917 1.00 87.88 97 SER A N 1
ATOM 731 C CA . SER A 1 97 ? 13.804 -4.774 -1.229 1.00 87.88 97 SER A CA 1
ATOM 732 C C . SER A 1 97 ? 13.225 -4.940 0.177 1.00 87.88 97 SER A C 1
ATOM 734 O O . SER A 1 97 ? 12.776 -6.032 0.512 1.00 87.88 97 SER A O 1
ATOM 736 N N . ALA A 1 98 ? 13.192 -3.864 0.967 1.00 92.19 98 ALA A N 1
ATOM 737 C CA .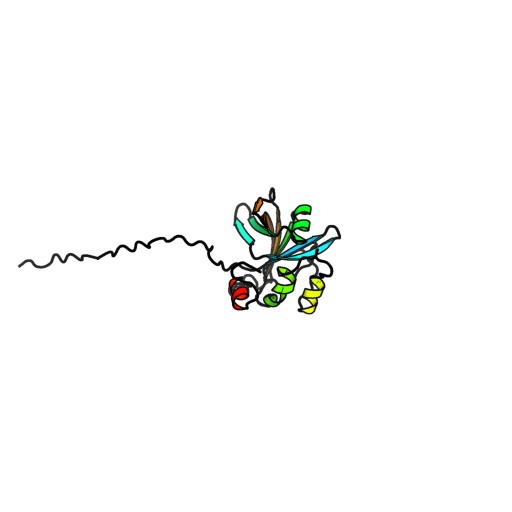 ALA A 1 98 ? 12.774 -3.893 2.367 1.00 92.19 98 ALA A CA 1
ATOM 738 C C . ALA A 1 98 ? 11.259 -4.084 2.542 1.00 92.19 98 ALA A C 1
ATOM 740 O O . ALA A 1 98 ? 10.819 -4.829 3.413 1.00 92.19 98 ALA A O 1
ATOM 741 N N . LEU A 1 99 ? 10.442 -3.423 1.718 1.00 93.56 99 LEU A N 1
ATOM 742 C CA . LEU A 1 99 ? 8.986 -3.434 1.870 1.00 93.56 99 LEU A CA 1
ATOM 743 C C . LEU A 1 99 ? 8.289 -4.470 0.984 1.00 93.56 99 LEU A C 1
ATOM 745 O O . LEU A 1 99 ? 7.198 -4.909 1.342 1.00 93.56 99 LEU A O 1
ATOM 749 N N . GLY A 1 100 ? 8.887 -4.862 -0.145 1.00 88.12 100 GLY A N 1
ATOM 750 C CA . GLY A 1 100 ? 8.287 -5.804 -1.096 1.00 88.12 100 GLY A CA 1
ATOM 751 C C . GLY A 1 100 ? 8.889 -7.211 -1.099 1.00 88.12 100 GLY A C 1
ATOM 752 O O . GLY A 1 100 ? 8.288 -8.101 -1.685 1.00 88.12 100 GLY A O 1
ATOM 753 N N . GLY A 1 101 ? 10.066 -7.420 -0.497 1.00 79.88 101 GLY A N 1
ATOM 754 C CA . GLY A 1 101 ? 10.799 -8.692 -0.572 1.00 79.88 101 GLY A CA 1
ATOM 755 C C . GLY A 1 101 ? 10.845 -9.521 0.711 1.00 79.88 101 GLY A C 1
ATOM 756 O O . GLY A 1 101 ? 11.428 -10.598 0.692 1.00 79.88 101 GLY A O 1
ATOM 757 N N . THR A 1 102 ? 10.294 -9.022 1.816 1.00 83.25 102 THR A N 1
ATOM 758 C CA . THR A 1 102 ? 10.330 -9.685 3.129 1.00 83.25 102 THR A CA 1
ATOM 759 C C . THR A 1 102 ? 8.995 -9.520 3.845 1.00 83.25 102 THR A C 1
ATOM 761 O O . THR A 1 102 ? 8.183 -8.666 3.473 1.00 83.25 102 THR A O 1
ATOM 764 N N . SER A 1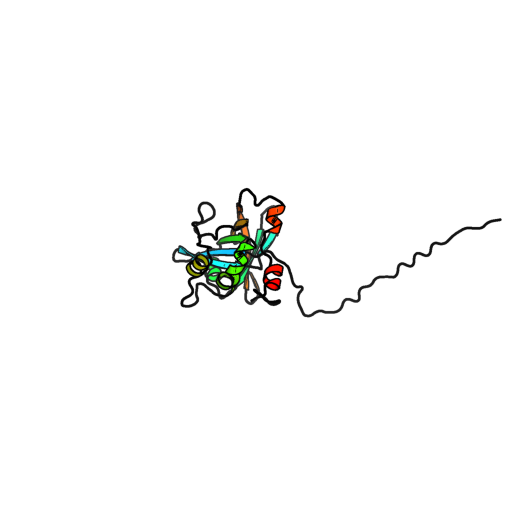 103 ? 8.760 -10.292 4.900 1.00 87.00 103 SER A N 1
ATOM 765 C CA . SER A 1 103 ? 7.647 -10.115 5.831 1.00 87.00 103 SER A CA 1
ATOM 766 C C . SER A 1 103 ? 8.182 -9.755 7.214 1.00 87.00 103 SER A C 1
ATOM 768 O O . SER A 1 103 ? 9.182 -10.303 7.657 1.00 87.00 103 SER A O 1
ATOM 770 N N . SER A 1 104 ? 7.495 -8.877 7.954 1.00 82.06 104 SER A N 1
ATOM 771 C CA . SER A 1 104 ? 7.834 -8.624 9.370 1.00 82.06 104 SER A CA 1
ATOM 772 C C . SER A 1 104 ? 7.622 -9.847 10.279 1.00 82.06 104 SER A C 1
ATOM 774 O O . SER A 1 104 ? 7.939 -9.778 11.461 1.00 82.06 104 SER A O 1
ATOM 776 N N . ALA A 1 105 ? 7.042 -10.930 9.752 1.00 81.50 105 ALA A N 1
ATOM 777 C CA . ALA A 1 105 ? 6.921 -12.212 10.438 1.00 81.50 105 ALA A CA 1
ATOM 778 C C . ALA A 1 105 ? 8.171 -13.101 10.274 1.00 81.50 105 ALA A C 1
ATOM 780 O O . ALA A 1 105 ? 8.312 -14.076 11.010 1.00 81.50 105 ALA A O 1
ATOM 781 N N . ASP A 1 106 ? 9.059 -12.783 9.327 1.00 86.62 106 ASP A N 1
ATOM 782 C CA . ASP A 1 106 ? 10.270 -13.560 9.070 1.00 86.62 106 ASP A CA 1
ATOM 783 C C . ASP A 1 106 ? 11.305 -13.322 10.181 1.00 86.62 106 ASP A C 1
ATOM 785 O O . ASP A 1 106 ? 11.474 -12.204 10.682 1.00 86.62 106 ASP A O 1
ATOM 789 N N . GLU A 1 107 ? 12.029 -14.374 10.565 1.00 86.06 107 GLU A N 1
ATOM 790 C CA . GLU A 1 107 ? 13.032 -14.289 11.626 1.00 86.06 107 GLU A CA 1
ATOM 791 C C . GLU A 1 107 ? 14.132 -13.273 11.274 1.00 86.06 107 GLU A C 1
ATOM 793 O O . GLU A 1 107 ? 14.738 -13.318 10.203 1.00 86.06 107 GLU A O 1
ATOM 798 N N . GLY A 1 108 ? 14.392 -12.336 12.191 1.00 88.19 108 GLY A N 1
ATOM 799 C CA . GLY A 1 108 ? 15.419 -11.305 12.024 1.00 88.19 108 GLY A CA 1
ATOM 800 C C . GLY A 1 108 ? 15.042 -10.146 11.094 1.00 88.19 108 GLY A C 1
ATOM 801 O O . GLY A 1 108 ? 15.873 -9.264 10.877 1.00 88.19 108 GLY A O 1
ATOM 802 N N . VAL A 1 109 ? 13.815 -10.100 10.561 1.00 90.81 109 VAL A N 1
ATOM 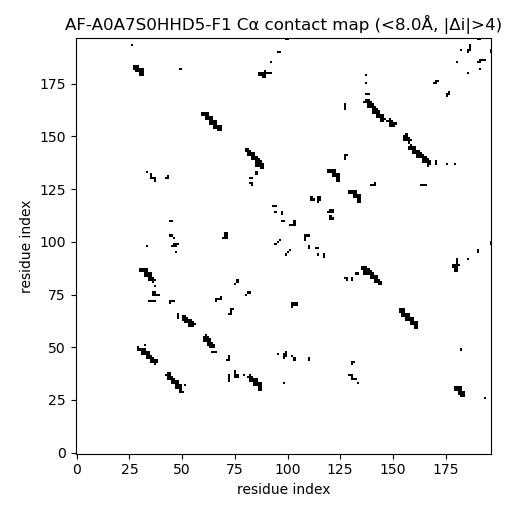803 C CA . VAL A 1 109 ? 13.374 -8.994 9.702 1.00 90.81 109 VAL A CA 1
ATOM 804 C C . VAL A 1 109 ? 12.821 -7.835 10.530 1.00 90.81 109 VAL A C 1
ATOM 806 O O . VAL A 1 109 ? 11.709 -7.881 11.051 1.00 90.81 109 VAL A O 1
ATOM 809 N N . ASP A 1 110 ? 13.574 -6.735 10.564 1.00 93.88 110 ASP A N 1
ATOM 810 C CA . ASP A 1 110 ? 13.109 -5.431 11.038 1.00 93.88 110 ASP A CA 1
ATOM 811 C C . ASP A 1 110 ? 13.015 -4.450 9.861 1.00 93.88 110 ASP A C 1
ATOM 813 O O . ASP A 1 110 ? 14.004 -3.866 9.408 1.00 93.88 110 ASP A O 1
ATOM 817 N N . LYS A 1 111 ? 11.795 -4.283 9.339 1.00 95.38 111 LYS A N 1
ATOM 818 C CA . LYS A 1 111 ? 11.537 -3.382 8.209 1.00 95.38 111 LYS A CA 1
ATOM 819 C C . LYS A 1 111 ? 11.697 -1.911 8.575 1.00 95.38 111 LYS A C 1
ATOM 821 O O . LYS A 1 111 ? 12.104 -1.138 7.714 1.00 95.38 111 LYS A O 1
ATOM 826 N N . ALA A 1 112 ? 11.390 -1.528 9.813 1.00 96.00 112 ALA A N 1
ATOM 827 C CA . ALA A 1 112 ? 11.521 -0.143 10.246 1.00 96.00 112 ALA A CA 1
ATOM 828 C C . ALA A 1 112 ? 13.003 0.247 10.283 1.00 96.00 112 ALA A C 1
ATOM 830 O O . ALA A 1 112 ? 13.390 1.249 9.683 1.00 96.00 112 ALA A O 1
ATOM 831 N N . ALA A 1 113 ? 13.848 -0.606 10.873 1.00 96.19 113 ALA A N 1
ATOM 832 C CA . ALA A 1 113 ? 15.295 -0.418 10.867 1.00 96.19 113 ALA A CA 1
ATOM 833 C C . ALA A 1 113 ? 15.875 -0.436 9.442 1.00 96.19 113 ALA A C 1
ATOM 835 O O . ALA A 1 113 ? 16.692 0.418 9.097 1.00 96.19 113 ALA A O 1
ATOM 836 N N . ALA A 1 114 ? 15.426 -1.360 8.583 1.00 95.81 114 ALA A N 1
ATOM 837 C CA . ALA A 1 114 ? 15.869 -1.420 7.189 1.00 95.81 114 ALA A CA 1
ATOM 838 C C . ALA A 1 114 ? 15.505 -0.147 6.401 1.00 95.81 114 ALA A C 1
ATOM 840 O O . ALA A 1 114 ? 16.336 0.367 5.653 1.00 95.81 114 ALA A O 1
ATOM 841 N N . CYS A 1 115 ? 14.296 0.393 6.586 1.00 96.88 115 CYS A N 1
ATOM 842 C CA . CYS A 1 115 ? 13.904 1.669 5.991 1.00 96.88 115 CYS A CA 1
ATOM 843 C C . CYS A 1 115 ? 14.723 2.839 6.557 1.00 96.88 115 CYS A C 1
ATOM 845 O O . CYS A 1 115 ? 15.170 3.683 5.783 1.00 96.88 115 CYS A O 1
ATOM 847 N N . ALA A 1 116 ? 14.992 2.866 7.867 1.00 97.12 116 ALA A N 1
ATOM 848 C CA . ALA A 1 116 ? 15.803 3.907 8.500 1.00 97.12 116 ALA A CA 1
ATOM 849 C C . ALA A 1 116 ? 17.243 3.946 7.953 1.00 97.12 116 ALA A C 1
ATOM 851 O O . ALA A 1 116 ? 17.752 5.020 7.643 1.00 97.12 116 ALA A O 1
ATOM 852 N N . VAL A 1 117 ? 17.873 2.784 7.732 1.00 96.88 117 VAL A N 1
ATOM 853 C CA . VAL A 1 117 ? 19.199 2.685 7.081 1.00 96.88 117 VAL A CA 1
ATOM 854 C C . VAL A 1 117 ? 19.193 3.287 5.670 1.00 96.88 117 VAL A C 1
ATOM 856 O O . VAL A 1 117 ? 20.203 3.826 5.222 1.00 96.88 117 VAL A O 1
ATOM 859 N N . LEU A 1 118 ? 18.054 3.229 4.978 1.00 95.25 118 LEU A N 1
ATOM 860 C CA . LEU A 1 118 ? 17.857 3.813 3.650 1.00 95.25 118 LEU A CA 1
ATOM 861 C C . LEU A 1 118 ? 17.420 5.290 3.692 1.00 95.25 118 LEU A C 1
ATOM 863 O O . LEU A 1 118 ? 17.127 5.853 2.639 1.00 95.25 118 LEU A O 1
ATOM 867 N N . GLY A 1 119 ? 17.379 5.918 4.872 1.00 96.38 119 GLY A N 1
ATOM 868 C CA . GLY A 1 119 ? 16.982 7.318 5.056 1.00 96.38 119 GLY A CA 1
ATOM 869 C C . GLY A 1 119 ? 15.474 7.549 5.193 1.00 96.38 119 GLY A C 1
ATOM 870 O O . GLY A 1 119 ? 15.032 8.690 5.133 1.00 96.38 119 GLY A O 1
ATOM 871 N N . TRP A 1 120 ? 14.688 6.488 5.390 1.00 96.62 120 TRP A N 1
ATOM 872 C CA . TRP A 1 120 ? 13.224 6.525 5.460 1.00 96.62 120 TRP A CA 1
ATOM 873 C C . TRP A 1 120 ? 12.712 6.029 6.814 1.00 96.62 120 TRP A C 1
ATOM 875 O O . TRP A 1 120 ? 11.954 5.061 6.895 1.00 96.62 120 TRP A O 1
ATOM 885 N N . GLU A 1 121 ? 13.161 6.664 7.894 1.00 97.50 121 GLU A N 1
ATOM 886 C CA . GLU A 1 121 ? 12.657 6.371 9.237 1.00 97.50 121 GLU A CA 1
ATOM 887 C C . GLU A 1 121 ? 11.143 6.619 9.309 1.00 97.50 121 GLU A C 1
ATOM 889 O O . GLU A 1 121 ? 10.637 7.622 8.801 1.00 97.50 121 GLU A O 1
ATOM 894 N N . TRP A 1 122 ? 10.407 5.679 9.902 1.00 97.38 122 TRP A N 1
ATOM 895 C CA . TRP A 1 122 ? 8.955 5.791 10.006 1.00 97.38 122 TRP A CA 1
ATOM 896 C C . TRP A 1 122 ? 8.582 6.801 11.092 1.00 97.38 122 TRP A C 1
ATOM 898 O O . TRP A 1 122 ? 9.093 6.737 12.209 1.00 97.38 122 TRP A O 1
ATOM 908 N N . SER A 1 123 ? 7.653 7.701 10.790 1.00 96.50 123 SER A N 1
ATOM 909 C CA . SER A 1 123 ? 7.176 8.727 11.717 1.00 96.50 123 SER A CA 1
ATOM 910 C C . SER A 1 123 ? 5.854 8.329 12.370 1.00 96.50 123 SER A C 1
ATOM 912 O O . SER A 1 123 ? 5.151 7.446 11.887 1.00 96.50 123 SER A O 1
ATOM 914 N N . GLU A 1 124 ? 5.466 8.999 13.451 1.00 95.88 124 GLU A N 1
ATOM 915 C CA . GLU A 1 124 ? 4.131 8.830 14.039 1.00 95.88 124 GLU A CA 1
ATOM 916 C C . GLU A 1 124 ? 3.020 9.209 13.043 1.00 95.88 124 GLU A C 1
ATOM 918 O O . GLU A 1 124 ? 3.194 10.105 12.212 1.00 95.88 124 GLU A O 1
ATOM 923 N N . GLY A 1 125 ? 1.872 8.525 13.121 1.00 91.69 125 GLY A N 1
ATOM 924 C CA . GLY A 1 125 ? 0.770 8.713 12.173 1.00 91.69 125 GLY A CA 1
ATOM 925 C C . GLY A 1 125 ? -0.116 9.930 12.405 1.00 91.69 125 GLY A C 1
ATOM 926 O O . GLY A 1 125 ? -0.829 10.349 11.488 1.00 91.69 125 GLY A O 1
ATOM 927 N N . GLY A 1 126 ? -0.065 10.526 13.598 1.00 90.25 126 GLY A N 1
ATOM 928 C CA . GLY A 1 126 ? -0.837 11.719 13.943 1.00 90.25 126 GLY A CA 1
ATOM 929 C C . GLY A 1 126 ? -2.334 11.550 13.660 1.00 90.25 126 GLY A C 1
ATOM 930 O O . GLY A 1 126 ? -2.971 10.607 14.120 1.00 90.25 126 GLY A O 1
ATOM 931 N N . GLU A 1 127 ? -2.909 12.464 12.877 1.00 88.31 127 GLU A N 1
ATOM 932 C CA . GLU A 1 127 ? -4.340 12.443 12.533 1.00 88.31 127 GLU A CA 1
ATOM 933 C C . GLU A 1 127 ? -4.744 11.317 11.563 1.00 88.31 127 GLU A C 1
ATOM 935 O O . GLU A 1 127 ? -5.941 11.065 11.379 1.00 88.31 127 GLU A O 1
ATOM 940 N N . CYS A 1 128 ? -3.772 10.654 10.928 1.00 88.19 128 CYS A N 1
ATOM 941 C CA . CYS A 1 128 ? -4.019 9.621 9.926 1.00 88.19 128 CYS A CA 1
ATOM 942 C C . CYS A 1 128 ? -4.384 8.268 10.546 1.00 88.19 128 CYS A C 1
ATOM 944 O O . CYS A 1 128 ? -5.211 7.535 9.994 1.00 88.19 128 CYS A O 1
ATOM 946 N N . GLY A 1 129 ? -3.789 7.944 11.693 1.00 89.88 129 GLY A N 1
ATOM 947 C CA . GLY A 1 129 ? -3.986 6.666 12.360 1.00 89.88 129 GLY A CA 1
ATOM 948 C C . GLY A 1 129 ? -2.974 6.402 13.468 1.00 89.88 129 GLY A C 1
ATOM 949 O O . GLY A 1 129 ? -2.069 7.195 13.721 1.00 89.88 129 GLY A O 1
ATOM 950 N N . GLU A 1 130 ? -3.156 5.255 14.118 1.00 95.19 130 GLU A N 1
ATOM 951 C CA . GLU A 1 130 ? -2.252 4.719 15.144 1.00 95.19 130 GLU A CA 1
ATOM 952 C C . GLU A 1 130 ? -0.971 4.133 14.528 1.00 95.19 130 GLU A C 1
ATOM 954 O O . GLU A 1 130 ? 0.045 3.990 15.204 1.00 95.19 130 GLU A O 1
ATOM 959 N N . GLU A 1 131 ? -1.020 3.757 13.249 1.00 97.19 131 GLU A N 1
ATOM 960 C CA . GLU A 1 131 ? 0.121 3.236 12.514 1.00 97.19 131 GLU A CA 1
ATOM 961 C C . GLU A 1 131 ? 1.183 4.320 12.321 1.00 97.19 131 GLU A C 1
ATOM 963 O O . GLU A 1 131 ? 0.882 5.471 12.006 1.00 97.19 131 GLU A O 1
ATOM 968 N N . GLN A 1 132 ? 2.449 3.930 12.431 1.00 98.00 132 GLN A N 1
ATOM 969 C CA . GLN A 1 132 ? 3.540 4.746 11.924 1.00 98.00 132 GLN A CA 1
ATOM 970 C C . GLN A 1 132 ? 3.414 4.881 10.403 1.00 98.00 132 GLN A C 1
ATOM 972 O O . GLN A 1 132 ? 2.876 4.002 9.725 1.00 98.00 132 GLN A O 1
ATOM 977 N N . LEU A 1 133 ? 3.934 5.977 9.866 1.00 97.44 133 LEU A N 1
ATOM 978 C CA . LEU A 1 133 ? 3.851 6.335 8.459 1.00 97.44 133 LEU A CA 1
ATOM 979 C C . LEU A 1 133 ? 5.236 6.455 7.842 1.00 97.44 133 LEU A C 1
ATOM 981 O O . LEU A 1 133 ? 6.218 6.789 8.500 1.00 97.44 133 LEU A O 1
ATOM 985 N N . LEU A 1 134 ? 5.295 6.186 6.546 1.00 96.88 134 LEU A N 1
ATOM 986 C CA . LEU A 1 134 ? 6.470 6.410 5.730 1.00 96.88 134 LEU A CA 1
ATOM 987 C C . LEU A 1 134 ? 6.457 7.880 5.280 1.00 96.88 134 LEU A C 1
ATOM 989 O O . LEU A 1 134 ? 5.511 8.282 4.592 1.00 96.88 134 LEU A O 1
ATOM 993 N N . PRO A 1 135 ? 7.439 8.709 5.665 1.00 94.69 135 PRO A N 1
ATOM 994 C CA . PRO A 1 135 ? 7.460 10.119 5.282 1.00 94.69 135 PRO A CA 1
ATOM 995 C C . PRO A 1 135 ? 7.636 10.284 3.767 1.00 94.69 135 PRO A C 1
ATOM 997 O O . PRO A 1 135 ? 8.101 9.376 3.092 1.00 94.69 135 PRO A O 1
ATOM 1000 N N . GLY A 1 136 ? 7.253 11.444 3.228 1.00 91.62 136 GLY A N 1
ATOM 1001 C CA . GLY A 1 136 ? 7.462 11.790 1.814 1.00 91.62 136 GLY A CA 1
ATOM 1002 C C . GLY A 1 136 ? 6.511 11.118 0.816 1.00 91.62 136 GLY A C 1
ATOM 1003 O O . GLY A 1 136 ? 6.637 11.343 -0.389 1.00 91.62 136 GLY A O 1
ATOM 1004 N N . CYS A 1 137 ? 5.545 10.316 1.276 1.00 94.06 137 CYS A N 1
ATOM 1005 C CA . CYS A 1 137 ? 4.509 9.772 0.400 1.00 94.06 137 CYS A CA 1
ATOM 1006 C C . CYS A 1 137 ? 3.609 10.897 -0.134 1.00 94.06 137 CYS A C 1
ATOM 1008 O O . CYS A 1 137 ? 3.298 11.857 0.571 1.00 94.06 137 CYS A O 1
ATOM 1010 N N . LEU A 1 138 ? 3.144 10.748 -1.376 1.00 93.06 138 LEU A N 1
ATOM 1011 C CA . LEU A 1 138 ? 2.316 11.758 -2.043 1.00 93.06 138 LEU A CA 1
ATOM 1012 C C . LEU A 1 138 ? 0.953 11.906 -1.362 1.00 93.06 138 LEU A C 1
ATOM 1014 O O . LEU A 1 138 ? 0.454 13.013 -1.168 1.00 93.06 138 LEU A O 1
ATOM 1018 N N . THR A 1 139 ? 0.362 10.772 -0.984 1.00 93.75 139 THR A N 1
ATOM 1019 C CA . THR A 1 139 ? -0.924 10.718 -0.289 1.00 93.75 139 THR A CA 1
ATOM 1020 C C . THR A 1 139 ? -0.944 9.592 0.733 1.00 93.75 139 THR A C 1
ATOM 1022 O O . THR A 1 139 ? -0.368 8.530 0.492 1.00 93.75 139 THR A O 1
ATOM 1025 N N . TYR A 1 140 ? -1.704 9.785 1.803 1.00 96.12 140 TYR A N 1
ATOM 1026 C CA . TYR A 1 140 ? -2.013 8.794 2.826 1.00 96.12 140 TYR A CA 1
ATOM 1027 C C . TYR A 1 140 ? -3.525 8.602 2.875 1.00 96.12 140 TYR A C 1
ATOM 1029 O O . TYR A 1 140 ? -4.282 9.564 3.007 1.00 96.12 140 TYR A O 1
ATOM 1037 N N . VAL A 1 141 ? -3.984 7.363 2.752 1.00 95.81 141 VAL A N 1
ATOM 1038 C CA . VAL A 1 141 ? -5.400 7.022 2.638 1.00 95.81 141 VAL A CA 1
ATOM 1039 C C . VAL A 1 141 ? -5.760 6.034 3.736 1.00 95.81 141 VAL A C 1
ATOM 1041 O O . VAL A 1 141 ? -5.319 4.885 3.716 1.00 95.81 141 VAL A O 1
ATOM 1044 N N . ARG A 1 142 ? -6.591 6.470 4.684 1.00 97.62 142 ARG A N 1
ATOM 1045 C CA . ARG A 1 142 ? -7.142 5.593 5.719 1.00 97.62 142 ARG A CA 1
ATOM 1046 C C . ARG A 1 142 ? -8.232 4.724 5.104 1.00 97.62 142 ARG A C 1
ATOM 1048 O O . ARG A 1 142 ? -9.220 5.240 4.570 1.00 97.62 142 ARG A O 1
ATOM 1055 N N . LEU A 1 143 ? -8.043 3.414 5.188 1.00 98.25 143 LEU A N 1
ATOM 1056 C CA . LEU A 1 143 ? -8.943 2.415 4.631 1.00 98.25 143 LEU A CA 1
ATOM 1057 C C . LEU A 1 143 ? -9.604 1.603 5.744 1.00 98.25 143 LEU A C 1
ATOM 1059 O O . LEU A 1 143 ? -8.943 1.187 6.696 1.00 98.25 143 LEU A O 1
ATOM 1063 N N . VAL A 1 144 ? -10.901 1.350 5.574 1.00 98.12 144 VAL A N 1
ATOM 1064 C CA . VAL A 1 144 ? -11.707 0.497 6.455 1.00 98.12 144 VAL A CA 1
ATOM 1065 C C . VAL A 1 144 ? -12.440 -0.536 5.606 1.00 98.12 144 VAL A C 1
ATOM 1067 O O . VAL A 1 144 ? -13.230 -0.170 4.732 1.00 98.12 144 VAL A O 1
ATOM 1070 N N . GLN A 1 145 ? -12.184 -1.818 5.852 1.00 98.44 145 GLN A N 1
ATOM 1071 C CA . GLN A 1 145 ? -12.782 -2.932 5.123 1.00 98.44 145 GLN A CA 1
ATOM 1072 C C . GLN A 1 145 ? -14.316 -2.888 5.176 1.00 98.44 145 GLN A C 1
ATOM 1074 O O . GLN A 1 145 ? -14.920 -2.513 6.180 1.00 98.44 145 GLN A O 1
ATOM 1079 N N . GLN A 1 146 ? -14.936 -3.271 4.066 1.00 97.75 146 GLN A N 1
ATOM 1080 C CA . GLN A 1 146 ? -16.369 -3.429 3.878 1.00 97.75 146 GLN A CA 1
ATOM 1081 C C . GLN A 1 146 ? -16.650 -4.881 3.495 1.00 97.75 146 GLN A C 1
ATOM 1083 O O . GLN A 1 146 ? -16.185 -5.352 2.458 1.00 97.75 146 GLN A O 1
ATOM 1088 N N . GLY A 1 147 ? -17.434 -5.573 4.320 1.00 96.56 147 GLY A N 1
ATOM 1089 C CA . GLY A 1 147 ? -17.764 -6.980 4.103 1.00 96.56 147 GLY A CA 1
ATOM 1090 C C . GLY A 1 147 ? -16.581 -7.925 4.321 1.00 96.56 147 GLY A C 1
ATOM 1091 O O . GLY A 1 147 ? -15.622 -7.597 5.021 1.00 96.56 147 GLY A O 1
ATOM 1092 N N . GLU A 1 148 ? -16.683 -9.112 3.733 1.00 97.75 148 GLU A N 1
ATOM 1093 C CA . GLU A 1 148 ? -15.701 -10.190 3.869 1.00 97.75 148 GLU A CA 1
ATOM 1094 C C . GLU A 1 148 ? -14.523 -10.035 2.902 1.00 97.75 148 GLU A C 1
ATOM 1096 O O . GLU A 1 148 ? -14.631 -9.410 1.843 1.00 97.75 148 GLU A O 1
ATOM 1101 N N . LEU A 1 149 ? -13.399 -10.658 3.258 1.00 98.00 149 LEU A N 1
ATOM 1102 C CA . LEU A 1 149 ? -12.274 -10.829 2.345 1.00 98.00 149 LEU A CA 1
ATOM 1103 C C . LEU A 1 149 ? -12.650 -11.800 1.221 1.00 98.00 149 LEU A C 1
ATOM 1105 O O . LEU A 1 149 ? -13.290 -12.826 1.448 1.00 98.00 149 LEU A O 1
ATOM 1109 N N . ILE A 1 150 ? -12.240 -11.471 -0.001 1.00 98.31 150 ILE A N 1
ATOM 1110 C CA . ILE A 1 150 ? -12.535 -12.263 -1.196 1.00 98.31 150 ILE A CA 1
ATOM 1111 C C . ILE A 1 150 ? -11.293 -13.079 -1.556 1.00 98.31 150 ILE A C 1
ATOM 1113 O O . ILE A 1 150 ? -10.236 -12.505 -1.818 1.00 98.31 150 ILE A O 1
ATOM 1117 N N . ASP A 1 151 ? -11.413 -14.406 -1.596 1.00 97.69 151 ASP A N 1
ATOM 1118 C CA . ASP A 1 151 ? -10.321 -15.291 -2.014 1.00 97.69 151 ASP A CA 1
ATOM 1119 C C . ASP A 1 151 ? -9.928 -15.038 -3.480 1.00 97.69 151 ASP A C 1
ATOM 1121 O O . ASP A 1 151 ? -10.763 -15.082 -4.385 1.00 97.69 151 ASP A O 1
ATOM 1125 N N . ALA A 1 152 ? -8.641 -14.774 -3.703 1.00 95.75 152 ALA A N 1
ATOM 1126 C CA . ALA A 1 152 ? -8.031 -14.560 -5.007 1.00 95.75 152 ALA A CA 1
ATOM 1127 C C . ALA A 1 152 ? -6.744 -15.397 -5.161 1.00 95.75 152 ALA A C 1
ATOM 1129 O O . ALA A 1 152 ? -5.739 -14.937 -5.710 1.00 95.75 152 ALA A O 1
ATOM 1130 N N . GLY A 1 153 ? -6.757 -16.636 -4.657 1.00 93.81 153 GLY A N 1
ATOM 1131 C CA . GLY A 1 153 ? -5.629 -17.562 -4.735 1.00 93.81 153 GLY A CA 1
ATOM 1132 C C . GLY A 1 153 ? -4.569 -17.240 -3.683 1.00 93.81 153 GLY A C 1
ATOM 1133 O O . GLY A 1 153 ? -4.841 -17.297 -2.487 1.00 93.81 153 GLY A O 1
ATOM 1134 N N . GLY A 1 154 ? -3.352 -16.879 -4.109 1.00 93.00 154 GLY A N 1
ATOM 1135 C CA . GLY A 1 154 ? -2.273 -16.475 -3.188 1.00 93.00 154 GLY A CA 1
ATOM 1136 C C . GLY A 1 154 ? -2.558 -15.175 -2.421 1.00 93.00 154 GLY A C 1
ATOM 1137 O O . GLY A 1 154 ? -1.831 -14.820 -1.495 1.00 93.00 154 GLY A O 1
ATOM 1138 N N . HIS A 1 155 ? -3.623 -14.469 -2.794 1.00 95.88 155 HIS A N 1
ATOM 1139 C CA . HIS A 1 155 ? -4.041 -13.216 -2.192 1.00 95.88 155 HIS A CA 1
ATOM 1140 C C . HIS A 1 155 ? -5.488 -13.274 -1.700 1.00 95.88 155 HIS A C 1
ATOM 1142 O O . HIS A 1 155 ? -6.285 -14.095 -2.152 1.00 95.88 155 HIS A O 1
ATOM 1148 N N . GLU A 1 156 ? -5.833 -12.328 -0.833 1.00 97.62 156 GLU A N 1
ATOM 1149 C CA . GLU A 1 156 ? -7.213 -11.945 -0.542 1.00 97.62 156 GLU A CA 1
ATOM 1150 C C . GLU A 1 156 ? -7.454 -10.498 -0.962 1.00 97.62 156 GLU A C 1
ATOM 1152 O O . GLU A 1 156 ? -6.606 -9.630 -0.754 1.00 97.62 156 GLU A O 1
ATOM 1157 N N . VAL A 1 157 ? -8.613 -10.226 -1.553 1.00 98.44 157 VAL A N 1
ATOM 1158 C CA . VAL A 1 157 ? -9.026 -8.873 -1.923 1.00 98.44 157 VAL A CA 1
ATOM 1159 C C . VAL A 1 157 ? -9.918 -8.304 -0.830 1.00 98.44 157 VAL A C 1
ATOM 1161 O O . VAL A 1 157 ? -10.943 -8.889 -0.483 1.00 98.44 157 VAL A O 1
ATOM 1164 N N . ALA A 1 158 ? -9.543 -7.133 -0.324 1.00 98.50 158 ALA A N 1
ATOM 1165 C CA . ALA A 1 158 ? -10.376 -6.333 0.557 1.00 98.50 158 ALA A CA 1
ATOM 1166 C C . ALA A 1 158 ? -11.033 -5.206 -0.243 1.00 98.50 158 ALA A C 1
ATOM 1168 O O . ALA A 1 158 ? -10.357 -4.440 -0.938 1.00 98.50 158 ALA A O 1
ATOM 1169 N N . ILE A 1 159 ? -12.354 -5.088 -0.115 1.00 98.38 159 ILE A N 1
ATOM 1170 C CA . ILE A 1 159 ? -13.082 -3.886 -0.516 1.00 98.38 159 ILE A CA 1
ATOM 1171 C C . ILE A 1 159 ? -13.090 -2.945 0.678 1.00 98.38 159 ILE A C 1
ATOM 1173 O O . ILE A 1 159 ? -13.457 -3.339 1.779 1.00 98.38 159 ILE A O 1
ATOM 1177 N N . CYS A 1 160 ? -12.669 -1.704 0.477 1.00 98.50 160 CYS A N 1
ATOM 1178 C CA . CYS A 1 160 ? -12.423 -0.755 1.549 1.00 98.50 160 CYS A CA 1
ATOM 1179 C C . CYS A 1 160 ? -13.141 0.555 1.278 1.00 98.50 160 CYS A C 1
ATOM 1181 O O . CYS A 1 160 ? -13.061 1.109 0.183 1.00 98.50 160 CYS A O 1
ATOM 1183 N N . LYS A 1 161 ? -13.765 1.107 2.311 1.00 98.00 161 LYS A N 1
ATOM 1184 C CA . LYS A 1 161 ? -14.184 2.499 2.326 1.00 98.00 161 LYS A CA 1
ATOM 1185 C C . LYS A 1 161 ? -12.972 3.379 2.600 1.00 98.00 161 LYS A C 1
ATOM 1187 O O . LYS A 1 161 ? -12.222 3.140 3.546 1.00 98.00 161 LYS A O 1
ATOM 1192 N N . LEU A 1 162 ? -12.810 4.411 1.780 1.00 96.31 162 LEU A N 1
ATOM 1193 C CA . LEU A 1 162 ? -11.895 5.510 2.051 1.00 96.31 162 LEU A CA 1
ATOM 1194 C C . LEU A 1 162 ? -12.521 6.400 3.124 1.00 96.31 162 LEU A C 1
ATOM 1196 O O . LEU A 1 162 ? -13.536 7.061 2.883 1.00 96.31 162 LEU A O 1
ATOM 1200 N N . GLU A 1 163 ? -11.913 6.405 4.306 1.00 95.06 163 GLU A N 1
ATOM 1201 C CA . GLU A 1 163 ? -12.391 7.176 5.451 1.00 95.06 163 GLU A CA 1
ATOM 1202 C C . GLU A 1 163 ? -11.821 8.596 5.436 1.00 95.06 163 GLU A C 1
ATOM 1204 O O . GLU A 1 163 ? -12.569 9.573 5.500 1.00 95.06 163 GLU A O 1
ATOM 1209 N N . ARG A 1 164 ? -10.496 8.711 5.297 1.00 93.31 164 ARG A N 1
ATOM 1210 C CA . ARG A 1 164 ? -9.766 9.983 5.260 1.00 93.31 164 ARG A CA 1
ATOM 1211 C C . ARG A 1 164 ? -8.640 9.926 4.239 1.00 93.31 164 ARG A C 1
ATOM 1213 O O . ARG A 1 164 ? -8.095 8.858 3.958 1.00 93.31 164 ARG A O 1
ATOM 1220 N N . THR A 1 165 ? -8.289 11.093 3.715 1.00 93.50 165 THR A N 1
ATOM 1221 C CA . THR A 1 165 ? -7.139 11.279 2.833 1.00 93.50 165 THR A CA 1
ATOM 1222 C C . THR A 1 165 ? -6.336 12.462 3.326 1.00 93.50 165 THR A C 1
ATOM 1224 O O . THR A 1 165 ? -6.900 13.512 3.624 1.00 93.50 165 THR A O 1
ATOM 1227 N N . PHE A 1 166 ? -5.029 12.271 3.373 1.00 92.50 166 PHE A N 1
ATOM 1228 C CA . PHE A 1 166 ? -4.042 13.292 3.665 1.00 92.50 166 PHE A CA 1
ATOM 1229 C C . PHE A 1 166 ? -3.072 13.341 2.490 1.00 92.50 166 PHE A C 1
ATOM 1231 O O . PHE A 1 166 ? -2.831 12.332 1.828 1.00 92.50 166 PHE A O 1
ATOM 1238 N N . GLY A 1 167 ? -2.514 14.507 2.223 1.00 85.62 167 GLY A N 1
ATOM 1239 C CA . GLY A 1 167 ? -1.496 14.702 1.203 1.00 85.62 167 GLY A CA 1
ATOM 1240 C C . GLY A 1 167 ? -0.605 15.857 1.611 1.00 85.62 167 GLY A C 1
ATOM 1241 O O . GLY A 1 167 ? -0.921 16.598 2.546 1.00 85.62 167 GLY A O 1
ATOM 1242 N N . GLN A 1 168 ? 0.515 16.012 0.920 1.00 73.31 168 GLN A N 1
ATOM 1243 C CA . GLN A 1 168 ? 1.285 17.244 1.038 1.00 73.31 168 GLN A CA 1
ATOM 1244 C C . GLN A 1 168 ? 0.504 18.391 0.383 1.00 73.31 168 GLN A C 1
ATOM 1246 O O . GLN A 1 168 ? -0.276 18.155 -0.538 1.00 73.31 168 GLN A O 1
ATOM 1251 N N . ALA A 1 169 ? 0.697 19.632 0.839 1.00 63.94 169 ALA A N 1
ATOM 1252 C CA . ALA A 1 169 ? -0.022 20.796 0.303 1.00 63.94 169 ALA A CA 1
ATOM 1253 C C . ALA A 1 169 ? 0.131 20.950 -1.228 1.00 63.94 169 ALA A C 1
ATOM 1255 O O . ALA A 1 169 ? -0.735 21.511 -1.889 1.00 63.94 169 ALA A O 1
ATOM 1256 N N . GLU A 1 170 ? 1.215 20.405 -1.780 1.00 59.75 170 GLU A N 1
ATOM 1257 C CA . GLU A 1 170 ? 1.575 20.431 -3.200 1.00 59.75 170 GLU A CA 1
ATOM 1258 C C . GLU A 1 170 ? 1.106 19.177 -3.971 1.00 5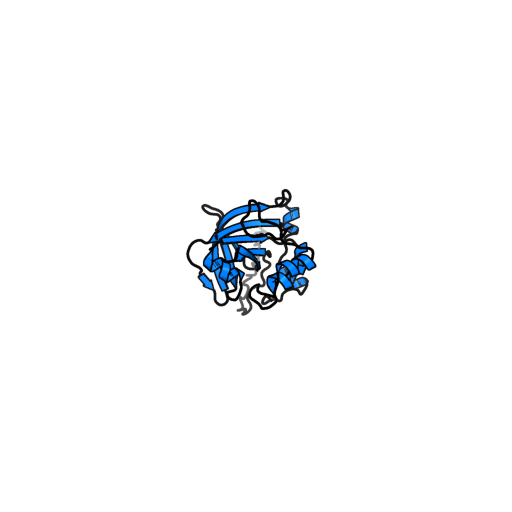9.75 170 GLU A C 1
ATOM 1260 O O . GLU A 1 170 ? 1.269 19.104 -5.186 1.00 59.75 170 GLU A O 1
ATOM 1265 N N . ALA A 1 171 ? 0.510 18.178 -3.304 1.00 58.28 171 ALA A N 1
ATOM 1266 C CA . ALA A 1 171 ? 0.145 16.891 -3.911 1.00 58.28 171 ALA A CA 1
ATOM 1267 C C . ALA A 1 171 ? -0.991 16.990 -4.951 1.00 58.28 171 ALA A C 1
ATOM 1269 O O . ALA A 1 171 ? -1.112 16.119 -5.816 1.00 58.28 171 ALA A O 1
ATOM 1270 N N . ASP A 1 172 ? -1.801 18.052 -4.895 1.00 56.66 172 ASP A N 1
ATOM 1271 C CA . ASP A 1 172 ? -2.868 18.315 -5.868 1.00 56.66 172 ASP A CA 1
ATOM 1272 C C . ASP A 1 172 ? -2.363 18.984 -7.161 1.00 56.66 172 ASP A C 1
ATOM 1274 O O . ASP A 1 172 ? -3.098 19.047 -8.153 1.00 56.66 172 ASP A O 1
ATOM 1278 N N . GLU A 1 173 ? -1.102 19.428 -7.200 1.00 62.59 173 GLU A N 1
ATOM 1279 C CA . GLU A 1 173 ? -0.509 20.009 -8.401 1.00 62.59 173 GLU A CA 1
ATOM 1280 C C . GLU A 1 173 ? -0.313 18.937 -9.491 1.00 62.59 173 GLU A C 1
ATOM 1282 O O . GLU A 1 173 ? 0.193 17.841 -9.223 1.00 62.59 173 GLU A O 1
ATOM 1287 N N . PRO A 1 174 ? -0.634 19.222 -10.768 1.00 57.03 174 PRO A N 1
ATOM 1288 C CA . PRO A 1 174 ? -0.417 18.284 -11.872 1.00 57.03 174 PRO A CA 1
ATOM 1289 C C . PRO A 1 174 ? 1.028 17.771 -11.972 1.00 57.03 174 PRO A C 1
ATOM 1291 O O . PRO A 1 174 ? 1.245 16.639 -12.404 1.00 57.03 174 PRO A O 1
ATOM 1294 N N . ALA A 1 175 ? 2.005 18.579 -11.543 1.00 59.03 175 ALA A N 1
ATOM 1295 C CA . ALA A 1 175 ? 3.416 18.209 -11.485 1.00 59.03 175 ALA A CA 1
ATOM 1296 C C . ALA A 1 175 ? 3.697 17.083 -10.471 1.00 59.03 175 ALA A C 1
ATOM 1298 O O . ALA A 1 175 ? 4.512 16.206 -10.753 1.00 59.03 175 ALA A O 1
ATOM 1299 N N . ALA A 1 176 ? 2.975 17.041 -9.345 1.00 59.88 176 ALA A N 1
ATOM 1300 C CA . ALA A 1 176 ? 3.134 16.011 -8.320 1.00 59.88 176 ALA A CA 1
ATOM 1301 C C . ALA A 1 176 ? 2.653 14.628 -8.794 1.00 59.88 176 ALA A C 1
ATOM 1303 O O . ALA A 1 176 ? 3.180 13.600 -8.372 1.00 59.88 176 ALA A O 1
ATOM 1304 N N . ARG A 1 177 ? 1.718 14.572 -9.756 1.00 57.72 177 ARG A N 1
ATOM 1305 C CA . ARG A 1 177 ? 1.264 13.303 -10.362 1.00 57.72 177 ARG A CA 1
ATOM 1306 C C . ARG A 1 177 ? 2.360 12.597 -11.160 1.00 57.72 177 ARG A C 1
ATOM 1308 O O . ARG A 1 177 ? 2.338 11.374 -11.252 1.00 57.72 177 ARG A O 1
ATOM 1315 N N . GLY A 1 178 ? 3.315 13.351 -11.710 1.00 64.12 178 GLY A N 1
ATOM 1316 C CA . GLY A 1 178 ? 4.498 12.808 -12.383 1.00 64.12 178 GLY A CA 1
ATOM 1317 C C . GLY A 1 178 ? 5.548 12.237 -11.426 1.00 64.12 178 GLY A C 1
ATOM 1318 O O . GLY A 1 178 ? 6.505 11.627 -11.887 1.00 64.12 178 GLY A O 1
ATOM 1319 N N . LEU A 1 179 ? 5.374 12.422 -10.112 1.00 79.81 179 LEU A N 1
ATOM 1320 C CA . LEU A 1 179 ? 6.291 11.926 -9.085 1.00 79.81 179 LEU A CA 1
ATOM 1321 C C . LEU A 1 179 ? 5.887 10.553 -8.542 1.00 79.81 179 LEU A C 1
ATOM 1323 O O . LEU A 1 179 ? 6.657 9.959 -7.790 1.00 79.81 179 LEU A O 1
ATOM 1327 N N . ALA A 1 180 ? 4.688 10.057 -8.868 1.00 90.81 180 ALA A N 1
ATOM 1328 C CA . ALA A 1 180 ? 4.189 8.787 -8.355 1.00 90.81 180 ALA A CA 1
ATOM 1329 C C . ALA A 1 180 ? 5.019 7.619 -8.888 1.00 90.81 180 ALA A C 1
ATOM 1331 O O . ALA A 1 180 ? 5.107 7.418 -10.097 1.00 90.81 180 ALA A O 1
ATOM 1332 N N . LEU A 1 181 ? 5.560 6.810 -7.978 1.00 94.69 181 LEU A N 1
ATOM 1333 C CA . LEU A 1 181 ? 6.282 5.602 -8.343 1.00 94.69 181 LEU A CA 1
ATOM 1334 C C . LEU A 1 181 ? 5.333 4.620 -9.028 1.00 94.69 181 LEU A C 1
ATOM 1336 O O . LEU A 1 181 ? 4.257 4.304 -8.514 1.00 94.69 181 LEU A O 1
ATOM 1340 N N . SER A 1 182 ? 5.758 4.099 -10.173 1.00 94.88 182 SER A N 1
ATOM 1341 C CA . SER A 1 182 ? 5.002 3.127 -10.953 1.00 94.88 182 SER A CA 1
ATOM 1342 C C . SER A 1 182 ? 5.717 1.783 -11.076 1.00 94.88 182 SER A C 1
ATOM 1344 O O . SER A 1 182 ? 6.944 1.669 -11.103 1.00 94.88 182 SER A O 1
ATOM 1346 N N . THR A 1 183 ? 4.927 0.727 -11.250 1.00 93.81 183 THR A N 1
ATOM 1347 C CA . THR A 1 183 ? 5.449 -0.611 -11.576 1.00 93.81 183 THR A CA 1
ATOM 1348 C C . THR A 1 183 ? 6.236 -0.640 -12.893 1.00 93.81 183 THR A C 1
ATOM 1350 O O . THR A 1 183 ? 7.157 -1.443 -13.036 1.00 93.81 183 THR A O 1
ATOM 1353 N N . ALA A 1 184 ? 5.939 0.242 -13.855 1.00 93.19 184 ALA A N 1
ATOM 1354 C CA . ALA A 1 184 ? 6.739 0.365 -15.073 1.00 93.19 184 ALA A CA 1
ATOM 1355 C C . ALA A 1 184 ? 8.155 0.893 -14.795 1.00 93.19 184 ALA A C 1
ATOM 1357 O O . ALA A 1 184 ? 9.114 0.381 -15.374 1.00 93.19 184 ALA A O 1
ATOM 1358 N N . GLU A 1 185 ? 8.301 1.871 -13.901 1.00 93.44 185 GLU A N 1
ATOM 1359 C CA . GLU A 1 185 ? 9.610 2.394 -13.494 1.00 93.44 185 GLU A CA 1
ATOM 1360 C C . GLU A 1 185 ? 10.404 1.368 -12.697 1.00 93.44 185 GLU A C 1
ATOM 1362 O O . GLU A 1 185 ? 11.574 1.148 -13.003 1.00 93.44 185 GLU A O 1
ATOM 1367 N N . LEU A 1 186 ? 9.761 0.667 -11.756 1.00 93.50 186 LEU A N 1
ATOM 1368 C CA . LEU A 1 186 ? 10.409 -0.411 -11.008 1.00 93.50 186 LEU A CA 1
ATOM 1369 C C . LEU A 1 186 ? 10.924 -1.526 -11.930 1.00 93.50 186 LEU A C 1
ATOM 1371 O O . LEU A 1 186 ? 12.042 -2.004 -11.739 1.00 93.50 186 LEU A O 1
ATOM 1375 N N . ARG A 1 187 ? 10.157 -1.909 -12.963 1.00 93.62 187 ARG A N 1
ATOM 1376 C CA . ARG A 1 187 ? 10.621 -2.867 -13.985 1.00 93.62 187 ARG A CA 1
ATOM 1377 C C . ARG A 1 187 ? 11.796 -2.320 -14.790 1.00 93.62 187 ARG A C 1
ATOM 1379 O O . ARG A 1 187 ? 12.771 -3.035 -14.992 1.00 93.62 187 ARG A O 1
ATOM 1386 N N . ARG A 1 188 ? 11.736 -1.056 -15.229 1.00 93.06 188 ARG A N 1
ATOM 1387 C CA . ARG A 1 188 ? 12.829 -0.407 -15.979 1.00 93.06 188 ARG A CA 1
ATOM 1388 C C . ARG A 1 188 ? 14.124 -0.345 -15.161 1.00 93.06 188 ARG A C 1
ATOM 1390 O O . ARG A 1 188 ? 15.200 -0.479 -15.730 1.00 93.06 188 ARG A O 1
ATOM 1397 N N . ALA A 1 189 ? 14.005 -0.177 -13.846 1.00 92.56 189 ALA A N 1
ATOM 1398 C CA . ALA A 1 189 ? 15.116 -0.181 -12.900 1.00 92.56 189 ALA A CA 1
ATOM 1399 C C . ALA A 1 189 ? 15.584 -1.594 -12.487 1.00 92.56 189 ALA A C 1
ATOM 1401 O O . ALA A 1 189 ? 16.540 -1.711 -11.726 1.00 92.56 189 ALA A O 1
ATOM 1402 N N . GLY A 1 190 ? 14.924 -2.665 -12.947 1.00 92.12 190 GLY A N 1
ATOM 1403 C CA . GLY A 1 190 ? 15.266 -4.046 -12.586 1.00 92.12 190 GLY A CA 1
ATOM 1404 C C . GLY A 1 190 ? 14.927 -4.429 -11.140 1.00 92.12 190 GLY A C 1
ATOM 1405 O O . GLY A 1 190 ? 15.464 -5.402 -10.621 1.00 92.12 190 GLY A O 1
ATOM 1406 N N . LEU A 1 191 ? 14.048 -3.673 -10.474 1.00 90.19 191 LEU A N 1
ATOM 1407 C C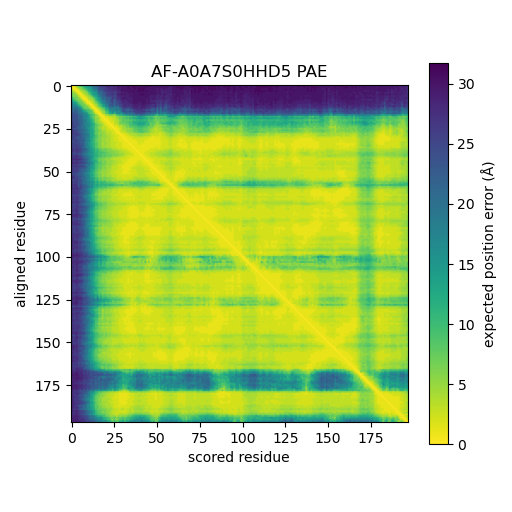A . LEU A 1 191 ? 13.678 -3.890 -9.070 1.00 90.19 191 LEU A CA 1
ATOM 1408 C C . LEU A 1 191 ? 12.553 -4.923 -8.895 1.00 90.19 191 LEU A C 1
ATOM 1410 O O . LEU A 1 191 ? 12.441 -5.526 -7.822 1.00 90.19 191 LEU A O 1
ATOM 1414 N N . ILE A 1 192 ? 11.748 -5.125 -9.945 1.00 89.38 192 ILE A N 1
ATOM 1415 C CA . ILE A 1 192 ? 10.697 -6.150 -10.061 1.00 89.38 192 ILE A CA 1
ATOM 1416 C C . ILE A 1 192 ? 10.695 -6.750 -11.478 1.00 89.38 192 ILE A C 1
ATOM 1418 O O . ILE A 1 192 ? 11.181 -6.121 -12.421 1.00 89.38 192 ILE A O 1
ATOM 1422 N N . THR A 1 193 ? 10.112 -7.938 -11.650 1.00 86.06 193 THR A N 1
ATOM 1423 C CA . THR A 1 193 ? 9.991 -8.620 -12.952 1.00 86.06 193 THR A CA 1
ATOM 1424 C C . THR A 1 193 ? 8.622 -8.388 -13.611 1.00 86.06 193 THR A C 1
ATOM 1426 O O . THR A 1 193 ? 7.752 -7.694 -13.080 1.00 86.06 193 THR A O 1
ATOM 1429 N N . ALA A 1 194 ? 8.407 -8.985 -14.790 1.00 75.31 194 ALA A N 1
ATOM 1430 C CA . ALA A 1 194 ? 7.103 -9.029 -15.455 1.00 75.31 194 ALA A CA 1
ATOM 1431 C C . ALA A 1 194 ? 6.032 -9.784 -14.641 1.00 75.31 194 ALA A C 1
ATOM 1433 O O . ALA A 1 194 ? 4.856 -9.442 -14.738 1.00 75.31 194 ALA A O 1
ATOM 1434 N N . ALA A 1 195 ? 6.439 -10.765 -13.828 1.00 68.50 195 ALA A N 1
ATOM 1435 C CA . ALA A 1 195 ? 5.554 -11.582 -12.996 1.00 68.50 195 ALA A CA 1
ATOM 1436 C C . ALA A 1 195 ? 5.348 -11.017 -11.577 1.00 68.50 195 ALA A C 1
ATOM 1438 O O . ALA A 1 195 ? 4.593 -11.589 -10.800 1.00 68.50 195 ALA A O 1
ATOM 1439 N N . GLY A 1 196 ? 6.006 -9.905 -11.233 1.00 68.06 196 GLY A N 1
ATOM 1440 C CA . GLY A 1 196 ? 6.144 -9.445 -9.850 1.00 68.06 196 GLY A CA 1
ATOM 1441 C C . GLY A 1 196 ? 7.559 -9.670 -9.325 1.00 68.06 196 GLY A C 1
ATOM 1442 O O . GLY A 1 196 ? 8.507 -9.733 -10.113 1.00 68.06 196 GLY A O 1
ATOM 1443 N N . ARG A 1 197 ? 7.723 -9.714 -8.006 1.00 56.47 197 ARG A N 1
ATOM 1444 C CA . ARG A 1 197 ? 9.001 -10.040 -7.368 1.00 56.47 197 ARG A CA 1
ATOM 1445 C C . ARG A 1 197 ? 9.002 -11.490 -6.919 1.00 56.47 197 ARG A C 1
ATOM 1447 O O . ARG A 1 197 ? 7.910 -11.953 -6.531 1.00 56.47 197 ARG A O 1
#

pLDDT: mean 87.78, std 14.77, range [37.69, 98.5]

Organism: NCBI:txid33657

InterPro domains:
  IPR002563 Flavin reductase like domain [PF01613] (29-173)
  IPR012349 FMN-binding split barrel [G3DSA:2.30.110.10] (26-185)

Secondary structure (DSSP, 8-state):
-----------------------SPP----B-EEEEEE-TTS-EEEEEES-EEEEE-SSS-EEEEEEETTSHHHHHHHHHSEEEEEEPBGGGGGGHHHHHS--TTSTT--HHHHHHHTT-PPBP-GGG-SS-B-TT-SEEEEEEE-SPPEEETTEEEEEEEEEEEEE-TTTTSHHHHTTB-BHHHHHHTTSSBTTB-

Mean predicted aligned error: 7.61 Å

Radius of gyration: 22.51 Å; Cα contacts (8 Å, |Δi|>4): 358; chains: 1; bounding box: 42×38×94 Å

Foldseek 3Di:
DDDDPDDPPDPPPDPDPPDDDDPDDDQDKAFKKKKWFADPVLAIWIAIFRAKDFDDDPPFGKMKGKAQCPAPRNVRCVVFQKTKIFFDFPLCLVLLCLRHVDHPPDPPRDSQVVCVVVVFHWAQCPPLDSTTHGPPTAKIWIWGFDDDWPDDDSITMTMTTGDDMDGPPCSPPPVVVVGGDIPVVCVVVVSAHSVGD